Protein AF-A0A123VU81-F1 (afdb_monomer_lite)

pLDDT: mean 77.03, std 13.76, range [41.31, 95.44]

Foldseek 3Di:
DVLALALVSVCVLCVLLQWDWDQPDPWIWIDRRVDLFDATDTQCNVDVVDRPHPLVRNLVNVLVVVLLLCVLVLVVDQAPVSSQVLCVVVQWHWDADPFKIWIWHDDPNDIDIDIQVSNDPVDRPTPVCRVVSNPPGDDDDDDDPDDSVVVSVVSSVVVSVPRDDSVVSSVVSVVVVVVVLVQWWWKFKADPVQWPDDDSFATWGWFDAPDPDIFTWGAGSSQWHWDQDPNDTIIIGIFGQADWTWTQDPPDNVPIDTDGSVRVQVRRCVVVVDDTDGDDDPVRVVVVVVVLVVVCVVCVDDPVVVVVVVVVVVVVVVVVVVVVVVVVVVVLVVLVVCLVVLCPDPDPVSVVVSVVSVVVSVVVVVVD

Organism: Streptococcus suis (NCBI:txid1307)

Sequence (368 aa):
MQHSKSFDDFLEKAVQLHVHIDFSQKHSRFMMTDRAMTKPIRGRQLSKRDLYDEEFFRTHFAKQEIESRLEFLLGRVNSLEALLTKAKELNLTIDLKQKNVVFTLEENGKQISLSHKKISEKKLYDAAFFQNYFEDKELVSSEVVESLREQYHAFQEERDKEKVATEDIEEAFEEFKKKRDAVHEFEAELAEHQIEKLVDEGIYIKVSFGIKQSGLVFIPNYQLDIIEEDNQKKYKVYIRETTSYFVYNQEYSDKNQYIKGQTLIRQLTNDSRKIPYRRPTIEKLQEKISEINFLIELTETDKKYQDIKDELVAGIAELDIVLNQTNEKIATLNKMAEVLINLKSDDPSSRKLARYEFSVLCFYIMFS

InterPro domains:
  IPR021112 Group II intron-interrupted relaxase LtrB, C-terminal domain [PF11083] (283-359)
  IPR048299 Group II intron-interrupted relaxase LtrB, central domain [PF20874] (184-270)

Structure (mmCIF, N/CA/C/O backbone):
data_AF-A0A123VU81-F1
#
_entry.id   AF-A0A123VU81-F1
#
loop_
_atom_site.group_PDB
_atom_site.id
_atom_site.type_symbol
_atom_site.label_atom_id
_atom_site.label_alt_id
_atom_site.label_comp_id
_atom_site.label_asym_id
_atom_site.label_entity_id
_atom_site.label_seq_id
_atom_site.pdbx_PDB_ins_code
_atom_site.Cartn_x
_atom_site.Cartn_y
_atom_site.Cartn_z
_atom_site.occupancy
_atom_site.B_iso_or_equiv
_atom_site.auth_seq_id
_atom_site.auth_comp_id
_atom_site.auth_asym_id
_atom_site.auth_atom_id
_atom_site.pdbx_PDB_model_num
ATOM 1 N N . MET A 1 1 ? -1.702 -4.970 3.634 1.00 86.19 1 MET A N 1
ATOM 2 C CA . MET A 1 1 ? -2.943 -4.394 4.201 1.00 86.19 1 MET A CA 1
ATOM 3 C C . MET A 1 1 ? -3.919 -5.478 4.631 1.00 86.19 1 MET A C 1
ATOM 5 O O . MET A 1 1 ? -4.110 -5.615 5.824 1.00 86.19 1 MET A O 1
ATOM 9 N N . GLN A 1 2 ? -4.524 -6.250 3.717 1.00 85.12 2 GLN A N 1
ATOM 10 C CA . GLN A 1 2 ? -5.576 -7.225 4.075 1.00 85.12 2 GLN A CA 1
ATOM 11 C C . GLN A 1 2 ? -5.106 -8.311 5.055 1.00 85.12 2 GLN A C 1
ATOM 13 O O . GLN A 1 2 ? -5.801 -8.617 6.015 1.00 85.12 2 GLN A O 1
ATOM 18 N N . HIS A 1 3 ? -3.898 -8.836 4.852 1.00 87.56 3 HIS A N 1
ATOM 19 C CA . HIS A 1 3 ? -3.301 -9.852 5.725 1.00 87.56 3 HIS A CA 1
ATOM 20 C C . HIS A 1 3 ? -2.469 -9.258 6.868 1.00 87.56 3 HIS A C 1
ATOM 22 O O . HIS A 1 3 ? -1.688 -9.968 7.495 1.00 87.56 3 HIS A O 1
ATOM 28 N N . SER A 1 4 ? -2.595 -7.953 7.128 1.00 89.56 4 SER A N 1
ATOM 29 C CA . SER A 1 4 ? -1.845 -7.288 8.192 1.00 89.56 4 SER A CA 1
ATOM 30 C C . SER A 1 4 ? -2.664 -7.229 9.488 1.00 89.56 4 SER A C 1
ATOM 32 O O . SER A 1 4 ? -3.883 -7.044 9.460 1.00 89.56 4 SER A O 1
ATOM 34 N N . LYS A 1 5 ? -2.017 -7.432 10.635 1.00 89.44 5 LYS A N 1
ATOM 35 C CA . LYS A 1 5 ? -2.625 -7.395 11.977 1.00 89.44 5 LYS A CA 1
ATOM 36 C C . LYS A 1 5 ? -2.687 -5.985 12.545 1.00 89.44 5 LYS A C 1
ATOM 38 O O . LYS A 1 5 ? -3.672 -5.627 13.177 1.00 89.44 5 LYS A O 1
ATOM 43 N N . SER A 1 6 ? -1.675 -5.183 12.252 1.00 90.31 6 SER A N 1
ATOM 44 C CA . SER A 1 6 ? -1.546 -3.805 12.705 1.00 90.31 6 SER A CA 1
ATOM 45 C C . SER A 1 6 ? -0.883 -2.949 11.627 1.00 90.31 6 SER A C 1
ATOM 47 O O . SER A 1 6 ? -0.472 -3.446 10.572 1.00 90.31 6 SER A O 1
ATOM 49 N N . PHE A 1 7 ? -0.773 -1.647 11.895 1.00 91.12 7 PHE A N 1
ATOM 50 C CA . PHE A 1 7 ? 0.002 -0.746 11.048 1.00 91.12 7 PHE A CA 1
ATOM 51 C C . PHE A 1 7 ? 1.485 -1.136 11.000 1.00 91.12 7 PHE A C 1
ATOM 53 O O . PHE A 1 7 ? 2.075 -1.103 9.926 1.00 91.12 7 PHE A O 1
ATOM 60 N N . ASP A 1 8 ? 2.061 -1.557 12.126 1.00 90.94 8 ASP A N 1
ATOM 61 C CA . ASP A 1 8 ? 3.478 -1.923 12.198 1.00 90.94 8 ASP A CA 1
ATOM 62 C C . ASP A 1 8 ? 3.743 -3.248 11.458 1.00 90.94 8 ASP A C 1
ATOM 64 O O . ASP A 1 8 ? 4.614 -3.296 10.593 1.00 90.94 8 ASP A O 1
ATOM 68 N N . ASP A 1 9 ? 2.891 -4.264 11.647 1.00 91.00 9 ASP A N 1
ATOM 69 C CA . ASP A 1 9 ? 2.945 -5.528 10.885 1.00 91.00 9 ASP A CA 1
ATOM 70 C C . ASP A 1 9 ? 2.738 -5.298 9.373 1.00 91.00 9 ASP A C 1
ATOM 72 O O . ASP A 1 9 ? 3.282 -6.010 8.530 1.00 91.00 9 ASP A O 1
ATOM 76 N N . PHE A 1 10 ? 1.976 -4.270 8.985 1.00 93.19 10 PHE A N 1
ATOM 77 C CA . PHE A 1 10 ? 1.887 -3.864 7.583 1.00 93.19 10 PHE A CA 1
ATOM 78 C C . PHE A 1 10 ? 3.207 -3.316 7.035 1.00 93.19 10 PHE A C 1
ATOM 80 O O . PHE A 1 10 ? 3.543 -3.631 5.892 1.00 93.19 10 PHE A O 1
ATOM 87 N N . LEU A 1 11 ? 3.939 -2.513 7.810 1.00 91.88 11 LEU A N 1
ATOM 88 C CA . LEU A 1 11 ? 5.233 -1.979 7.386 1.00 91.88 11 LEU A CA 1
ATOM 89 C C . LEU A 1 11 ? 6.294 -3.078 7.307 1.00 91.88 11 LEU A C 1
ATOM 91 O O . LEU A 1 11 ? 7.038 -3.114 6.330 1.00 91.88 11 LEU A O 1
ATOM 95 N N . GLU A 1 12 ? 6.315 -4.002 8.266 1.00 91.00 12 GLU A N 1
ATOM 96 C CA . GLU A 1 12 ? 7.208 -5.168 8.241 1.00 91.00 12 GLU A CA 1
ATOM 97 C C . GLU A 1 12 ? 6.968 -6.021 6.990 1.00 91.00 12 GLU A C 1
ATOM 99 O O . GLU A 1 12 ? 7.894 -6.270 6.214 1.00 91.00 12 GLU A O 1
ATOM 104 N N . LYS A 1 13 ? 5.703 -6.356 6.707 1.00 90.50 13 LYS A N 1
ATOM 105 C CA . LYS A 1 13 ? 5.324 -7.086 5.487 1.00 90.50 13 LYS A CA 1
ATOM 106 C C . LYS A 1 13 ? 5.638 -6.317 4.209 1.00 90.50 13 LYS A C 1
ATOM 108 O O . LYS A 1 13 ? 5.983 -6.922 3.200 1.00 90.50 13 LYS A O 1
ATOM 113 N N . ALA A 1 14 ? 5.517 -4.990 4.212 1.00 90.38 14 ALA A N 1
ATOM 114 C CA . ALA A 1 14 ? 5.898 -4.187 3.054 1.00 90.38 14 ALA A CA 1
ATOM 115 C C . ALA A 1 14 ? 7.399 -4.327 2.760 1.00 90.38 14 ALA A C 1
ATOM 117 O O . ALA A 1 14 ? 7.768 -4.537 1.607 1.00 90.38 14 ALA A O 1
ATOM 118 N N . VAL A 1 15 ? 8.248 -4.295 3.793 1.00 89.75 15 VAL A N 1
ATOM 119 C CA . VAL A 1 15 ? 9.699 -4.491 3.654 1.00 89.75 15 VAL A CA 1
ATOM 120 C C . VAL A 1 15 ? 10.028 -5.895 3.140 1.00 89.75 15 VAL A C 1
ATOM 122 O O . VAL A 1 15 ? 10.825 -6.005 2.208 1.00 89.75 15 VAL A O 1
ATOM 125 N N . GLN A 1 16 ? 9.384 -6.939 3.676 1.00 87.00 16 GLN A N 1
ATOM 126 C CA . GLN A 1 16 ? 9.526 -8.324 3.190 1.00 87.00 16 GLN A CA 1
ATOM 127 C C . GLN A 1 16 ? 9.171 -8.451 1.704 1.00 87.00 16 GLN A C 1
ATOM 129 O O . GLN A 1 16 ? 9.873 -9.095 0.933 1.00 87.00 16 GLN A O 1
ATOM 134 N N . LEU A 1 17 ? 8.122 -7.752 1.271 1.00 87.81 17 LEU A N 1
ATOM 135 C CA . LEU A 1 17 ? 7.681 -7.704 -0.124 1.00 87.81 17 LEU A CA 1
ATOM 136 C C . LEU A 1 17 ? 8.482 -6.716 -0.989 1.00 87.81 17 LEU A C 1
ATOM 138 O O . LEU A 1 17 ? 8.035 -6.339 -2.075 1.00 87.81 17 LEU A O 1
ATOM 142 N N . HIS A 1 18 ? 9.654 -6.281 -0.518 1.00 87.94 18 HIS A N 1
ATOM 143 C CA . HIS A 1 18 ? 10.536 -5.331 -1.192 1.00 87.94 18 HIS A CA 1
ATOM 144 C C . HIS A 1 18 ? 9.858 -4.000 -1.558 1.00 87.94 18 HIS A C 1
ATOM 146 O O . HIS A 1 18 ? 10.141 -3.401 -2.597 1.00 87.94 18 HIS A O 1
ATOM 152 N N . VAL A 1 19 ? 8.964 -3.510 -0.698 1.00 90.19 19 VAL A N 1
ATOM 153 C CA . VAL A 1 19 ? 8.316 -2.202 -0.821 1.00 90.19 19 VAL A CA 1
ATOM 154 C C . VAL A 1 19 ? 8.725 -1.318 0.351 1.00 90.19 19 VAL A C 1
ATOM 156 O O . VAL A 1 19 ? 8.307 -1.510 1.489 1.00 90.19 19 VAL A O 1
ATOM 159 N N . HIS A 1 20 ? 9.504 -0.285 0.058 1.00 91.12 20 HIS A N 1
ATOM 160 C CA . HIS A 1 20 ? 9.802 0.778 1.005 1.00 91.12 20 HIS A CA 1
ATOM 161 C C . HIS A 1 20 ? 8.731 1.874 0.929 1.00 91.12 20 HIS A C 1
ATOM 163 O O . HIS A 1 20 ? 8.396 2.350 -0.160 1.00 91.12 20 HIS A O 1
ATOM 169 N N . ILE A 1 21 ? 8.206 2.281 2.088 1.00 93.50 21 ILE A N 1
ATOM 170 C CA . ILE A 1 21 ? 7.189 3.328 2.213 1.00 93.50 21 ILE A CA 1
ATOM 171 C C . ILE A 1 21 ? 7.742 4.461 3.080 1.00 93.50 21 ILE A C 1
ATOM 173 O O . ILE A 1 21 ? 8.115 4.244 4.229 1.00 93.50 21 ILE A O 1
ATOM 177 N N . ASP A 1 22 ? 7.764 5.672 2.533 1.00 92.31 22 ASP A N 1
ATOM 178 C CA . ASP A 1 22 ? 8.236 6.885 3.197 1.00 92.31 22 ASP A CA 1
ATOM 179 C C . ASP A 1 22 ? 7.068 7.855 3.432 1.00 92.31 22 ASP A C 1
ATOM 181 O O . ASP A 1 22 ? 6.420 8.323 2.489 1.00 92.31 22 ASP A O 1
ATOM 185 N N . PHE A 1 23 ? 6.818 8.161 4.708 1.00 92.69 23 PHE A N 1
ATOM 186 C CA . PHE A 1 23 ? 5.805 9.113 5.177 1.00 92.69 23 PHE A CA 1
ATOM 187 C C . PHE A 1 23 ? 6.397 10.434 5.694 1.00 92.69 23 PHE A C 1
ATOM 189 O O . PHE A 1 23 ? 5.648 11.307 6.119 1.00 92.69 23 PHE A O 1
ATOM 196 N N . SER A 1 24 ? 7.722 10.620 5.652 1.00 88.12 24 SER A N 1
ATOM 197 C CA . SER A 1 24 ? 8.401 11.805 6.214 1.00 88.12 24 SER A CA 1
ATOM 198 C C . SER A 1 24 ? 8.084 13.113 5.480 1.00 88.12 24 SER A C 1
ATOM 200 O O . SER A 1 24 ? 8.379 14.210 5.952 1.00 88.12 24 SER A O 1
ATOM 202 N N . GLN A 1 25 ? 7.500 13.002 4.292 1.00 85.06 25 GLN A N 1
ATOM 203 C CA . GLN A 1 25 ? 7.252 14.099 3.372 1.00 85.06 25 GLN A CA 1
ATOM 204 C C . GLN A 1 25 ? 5.767 14.450 3.340 1.00 85.06 25 GLN A C 1
ATOM 206 O O . GLN A 1 25 ? 4.911 13.675 3.751 1.00 85.06 25 GLN A O 1
ATOM 211 N N . LYS A 1 26 ? 5.431 15.595 2.732 1.00 81.62 26 LYS A N 1
ATOM 212 C CA . LYS A 1 26 ? 4.030 16.020 2.533 1.00 81.62 26 LYS A CA 1
ATOM 213 C C . LYS A 1 26 ? 3.147 14.954 1.862 1.00 81.62 26 LYS A C 1
ATOM 215 O O . LYS A 1 26 ? 1.931 14.958 2.029 1.00 81.62 26 LYS A O 1
ATOM 220 N N . HIS A 1 27 ? 3.741 14.096 1.040 1.00 84.19 27 HIS A N 1
ATOM 221 C CA . HIS A 1 27 ? 3.050 13.018 0.347 1.00 84.19 27 HIS A CA 1
ATOM 222 C C . HIS A 1 27 ? 3.792 11.715 0.596 1.00 84.19 27 HIS A C 1
ATOM 224 O O . HIS A 1 27 ? 5.018 11.695 0.462 1.00 84.19 27 HIS A O 1
ATOM 230 N N . SER A 1 28 ? 3.042 10.648 0.868 1.00 90.56 28 SER A N 1
ATOM 231 C CA . SER A 1 28 ? 3.584 9.297 0.966 1.00 90.56 28 SER A CA 1
ATOM 232 C C . SER A 1 28 ? 4.264 8.884 -0.333 1.00 90.56 28 SER A C 1
ATOM 234 O O . SER A 1 28 ? 3.815 9.229 -1.436 1.00 90.56 28 SER A O 1
ATOM 236 N N . ARG A 1 29 ? 5.371 8.162 -0.194 1.00 90.75 29 ARG A N 1
ATOM 237 C CA . ARG A 1 29 ? 6.226 7.699 -1.285 1.00 90.75 29 ARG A CA 1
ATOM 238 C C . ARG A 1 29 ? 6.452 6.204 -1.152 1.00 90.75 29 ARG A C 1
ATOM 240 O O . ARG A 1 29 ? 6.695 5.713 -0.063 1.00 90.75 29 ARG A O 1
ATOM 247 N N . PHE A 1 30 ? 6.382 5.506 -2.272 1.00 90.81 30 PHE A N 1
ATOM 248 C CA . PHE A 1 30 ? 6.490 4.060 -2.374 1.00 90.81 30 PHE A CA 1
ATOM 249 C C . PHE A 1 30 ? 7.613 3.732 -3.348 1.00 90.81 30 PHE A C 1
ATOM 251 O O . PHE A 1 30 ? 7.684 4.313 -4.434 1.00 90.81 30 PHE A O 1
ATOM 258 N N . MET A 1 31 ? 8.488 2.815 -2.964 1.00 87.94 31 MET A N 1
ATOM 259 C CA . MET A 1 31 ? 9.667 2.437 -3.730 1.00 87.94 31 MET A CA 1
ATOM 260 C C . MET A 1 31 ? 9.809 0.921 -3.721 1.00 87.94 31 MET A C 1
ATOM 262 O O . MET A 1 31 ? 9.783 0.315 -2.655 1.00 87.94 31 MET A O 1
ATOM 266 N N . MET A 1 32 ? 9.963 0.310 -4.893 1.00 86.19 32 MET A N 1
ATOM 267 C CA . MET A 1 32 ? 10.282 -1.115 -4.981 1.00 86.19 32 MET A CA 1
ATOM 268 C C . MET A 1 32 ? 11.797 -1.294 -4.869 1.00 86.19 32 MET A C 1
ATOM 270 O O . MET A 1 32 ? 12.531 -0.689 -5.648 1.00 86.19 32 MET A O 1
ATOM 274 N N . THR A 1 33 ? 12.263 -2.088 -3.906 1.00 84.75 33 THR A N 1
ATOM 275 C CA . THR A 1 33 ? 13.695 -2.303 -3.633 1.00 84.75 33 THR A CA 1
ATOM 276 C C . THR A 1 33 ? 14.269 -3.513 -4.364 1.00 84.75 33 THR A C 1
ATOM 278 O O . THR A 1 33 ? 15.482 -3.621 -4.508 1.00 84.75 33 THR A O 1
ATOM 281 N N . ASP A 1 34 ? 13.420 -4.390 -4.899 1.00 80.69 34 ASP A N 1
ATOM 282 C CA . ASP A 1 34 ? 13.815 -5.513 -5.754 1.00 80.69 34 ASP A CA 1
ATOM 283 C C . ASP A 1 34 ? 14.024 -5.105 -7.225 1.00 80.69 34 ASP A C 1
ATOM 285 O O . ASP A 1 34 ? 14.267 -5.954 -8.087 1.00 80.69 34 ASP A O 1
ATOM 289 N N . ARG A 1 35 ? 13.916 -3.805 -7.535 1.00 72.25 35 ARG A N 1
ATOM 290 C CA . ARG A 1 35 ? 14.119 -3.233 -8.871 1.00 72.25 35 ARG A CA 1
ATOM 291 C C . ARG A 1 35 ? 15.074 -2.049 -8.826 1.00 72.25 35 ARG A C 1
ATOM 293 O O . ARG A 1 35 ? 15.143 -1.328 -7.837 1.00 72.25 35 ARG A O 1
ATOM 300 N N . ALA A 1 36 ? 15.719 -1.787 -9.961 1.00 71.12 36 ALA A N 1
ATOM 301 C CA . ALA A 1 36 ? 16.478 -0.561 -10.211 1.00 71.12 36 ALA A CA 1
ATOM 302 C C . ALA A 1 36 ? 15.531 0.627 -10.478 1.00 71.12 36 ALA A C 1
ATOM 304 O O . ALA A 1 36 ? 15.504 1.211 -11.557 1.00 71.12 36 ALA A O 1
ATOM 305 N N . MET A 1 37 ? 14.672 0.932 -9.508 1.00 74.62 37 MET A N 1
ATOM 306 C CA . MET A 1 37 ? 13.806 2.103 -9.544 1.00 74.62 37 MET A CA 1
ATOM 307 C C . MET A 1 37 ? 14.617 3.307 -9.052 1.00 74.62 37 MET A C 1
ATOM 309 O O . MET A 1 37 ? 15.334 3.207 -8.062 1.00 74.62 37 MET A O 1
ATOM 313 N N . THR A 1 38 ? 14.514 4.454 -9.726 1.00 73.31 38 THR A N 1
ATOM 314 C CA . THR A 1 38 ? 15.243 5.685 -9.337 1.00 73.31 38 THR A CA 1
ATOM 315 C C . THR A 1 38 ? 14.344 6.747 -8.722 1.00 73.31 38 THR A C 1
ATOM 317 O O . THR A 1 38 ? 14.810 7.620 -7.990 1.00 73.31 38 THR A O 1
ATOM 320 N N . LYS A 1 39 ? 13.036 6.678 -8.988 1.00 79.38 39 LYS A N 1
ATOM 321 C CA . LYS A 1 39 ? 12.049 7.642 -8.496 1.00 79.38 39 LYS A CA 1
ATOM 322 C C . LYS A 1 39 ? 10.916 6.952 -7.751 1.00 79.38 39 LYS A C 1
ATOM 324 O O . LYS A 1 39 ? 10.331 6.034 -8.317 1.00 79.38 39 LYS A O 1
ATOM 329 N N . PRO A 1 40 ? 10.521 7.443 -6.563 1.00 85.69 40 PRO A N 1
ATOM 330 C CA . PRO A 1 40 ? 9.382 6.906 -5.831 1.00 85.69 40 PRO A CA 1
ATOM 331 C C . PRO A 1 40 ? 8.047 7.199 -6.529 1.00 85.69 40 PRO A C 1
ATOM 333 O O . PRO A 1 40 ? 7.885 8.204 -7.227 1.00 85.69 40 PRO A O 1
ATOM 336 N N . ILE A 1 41 ? 7.061 6.342 -6.277 1.00 84.56 41 ILE A N 1
ATOM 337 C CA . ILE A 1 41 ? 5.652 6.531 -6.638 1.00 84.56 41 ILE A CA 1
ATOM 338 C C . ILE A 1 41 ? 4.954 7.230 -5.469 1.00 84.56 41 ILE A C 1
ATOM 340 O O . ILE A 1 41 ? 5.118 6.833 -4.323 1.00 84.56 41 ILE A O 1
ATOM 344 N N . ARG A 1 42 ? 4.175 8.283 -5.715 1.00 85.62 42 ARG A N 1
ATOM 345 C CA . ARG A 1 42 ? 3.411 8.983 -4.664 1.00 85.62 42 ARG A CA 1
ATOM 346 C C . ARG A 1 42 ? 2.094 8.267 -4.370 1.00 85.62 42 ARG A C 1
ATOM 348 O O . ARG A 1 42 ? 1.469 7.770 -5.298 1.00 85.62 42 ARG A O 1
ATOM 355 N N . GLY A 1 43 ? 1.597 8.316 -3.132 1.00 84.12 43 GLY A N 1
ATOM 356 C CA . GLY A 1 43 ? 0.357 7.625 -2.735 1.00 84.12 43 GLY A CA 1
ATOM 357 C C . GLY A 1 43 ? -0.858 7.904 -3.629 1.00 84.12 43 GLY A C 1
ATOM 358 O O . GLY A 1 43 ? -1.480 6.969 -4.127 1.00 84.12 43 GLY A O 1
ATOM 359 N N . ARG A 1 44 ? -1.106 9.172 -3.991 1.00 82.31 44 ARG A N 1
ATOM 360 C CA . ARG A 1 44 ? -2.179 9.568 -4.937 1.00 82.31 44 ARG A CA 1
ATOM 361 C C . ARG A 1 44 ? -2.089 8.926 -6.333 1.00 82.31 44 ARG A C 1
ATOM 363 O O . ARG A 1 44 ? -3.020 9.032 -7.123 1.00 82.31 44 ARG A O 1
ATOM 370 N N . GLN A 1 45 ? -0.924 8.391 -6.699 1.00 79.38 45 GLN A N 1
ATOM 371 C CA . GLN A 1 45 ? -0.697 7.741 -7.992 1.00 79.38 45 GLN A CA 1
ATOM 372 C C . GLN A 1 45 ? -1.125 6.270 -7.947 1.00 79.38 45 GLN A C 1
ATOM 374 O O . GLN A 1 45 ? -1.427 5.702 -8.991 1.00 79.38 45 GLN A O 1
ATOM 379 N N . LEU A 1 46 ? -1.190 5.667 -6.752 1.00 80.75 46 LEU A N 1
ATOM 380 C CA . LEU A 1 46 ? -1.670 4.298 -6.559 1.00 80.75 46 LEU A CA 1
ATOM 381 C C . LEU A 1 46 ? -3.193 4.209 -6.720 1.00 80.75 46 LEU A C 1
ATOM 383 O O . LEU A 1 46 ? -3.702 3.247 -7.288 1.00 80.75 46 LEU A O 1
ATOM 387 N N . SER A 1 47 ? -3.931 5.221 -6.254 1.00 78.06 47 SER A N 1
ATOM 388 C CA . SER A 1 47 ? -5.378 5.345 -6.457 1.00 78.06 47 SER A CA 1
ATOM 389 C C . SER A 1 47 ? -5.761 6.797 -6.677 1.00 78.06 47 SER A C 1
ATOM 391 O O . SER A 1 47 ? -5.324 7.689 -5.960 1.00 78.06 47 SER A O 1
ATOM 393 N N . LYS A 1 48 ? -6.667 7.028 -7.631 1.00 75.12 48 LYS A N 1
ATOM 394 C CA . LYS A 1 48 ? -7.301 8.342 -7.809 1.00 75.12 48 LYS A CA 1
ATOM 395 C C . LYS A 1 48 ? -8.293 8.678 -6.688 1.00 75.12 48 LYS A C 1
ATOM 397 O O . LYS A 1 48 ? -8.728 9.822 -6.609 1.00 75.12 48 LYS A O 1
ATOM 402 N N . ARG A 1 49 ? -8.705 7.685 -5.889 1.00 81.25 49 ARG A N 1
ATOM 403 C CA . ARG A 1 49 ? -9.703 7.834 -4.818 1.00 81.25 49 ARG A CA 1
ATOM 404 C C . ARG A 1 49 ? -9.059 8.118 -3.468 1.00 81.25 49 ARG A C 1
ATOM 406 O O . ARG A 1 49 ? -9.530 8.994 -2.755 1.00 81.25 49 ARG A O 1
ATOM 413 N N . ASP A 1 50 ? -7.977 7.409 -3.163 1.00 82.56 50 ASP A N 1
ATOM 414 C CA . ASP A 1 50 ? -7.371 7.382 -1.834 1.00 82.56 50 ASP A CA 1
ATOM 415 C C . ASP A 1 50 ? -5.939 7.911 -1.888 1.00 82.56 50 ASP A C 1
ATOM 417 O O . ASP A 1 50 ? -5.176 7.599 -2.802 1.00 82.56 50 ASP A O 1
ATOM 421 N N . LEU A 1 51 ? -5.570 8.723 -0.896 1.00 84.56 51 LEU A N 1
ATOM 422 C CA . LEU A 1 51 ? -4.256 9.366 -0.843 1.00 84.56 51 LEU A CA 1
ATOM 423 C C . LEU A 1 51 ? -3.139 8.421 -0.387 1.00 84.56 51 LEU A C 1
ATOM 425 O O . LEU A 1 51 ? -1.975 8.705 -0.674 1.00 84.56 51 LEU A O 1
ATOM 429 N N . TYR A 1 52 ? -3.486 7.314 0.283 1.00 88.81 52 TYR A N 1
ATOM 430 C CA . TYR A 1 52 ? -2.543 6.359 0.877 1.00 88.81 52 TYR A CA 1
ATOM 431 C C . TYR A 1 52 ? -1.431 7.043 1.685 1.00 88.81 52 TYR A C 1
ATOM 433 O O . TYR A 1 52 ? -0.250 6.730 1.530 1.00 88.81 52 TYR A O 1
ATOM 441 N N . ASP A 1 53 ? -1.786 8.034 2.495 1.00 90.62 53 ASP A N 1
ATOM 442 C CA . ASP A 1 53 ? -0.887 8.669 3.457 1.00 90.62 53 ASP A CA 1
ATOM 443 C C . ASP A 1 53 ? -0.867 7.901 4.789 1.00 90.62 53 ASP A C 1
ATOM 445 O O . ASP A 1 53 ? -1.568 6.903 4.970 1.00 90.62 53 ASP A O 1
ATOM 449 N N . GLU A 1 54 ? -0.018 8.334 5.724 1.00 91.44 54 GLU A N 1
ATOM 450 C CA . GLU A 1 54 ? 0.104 7.677 7.029 1.00 91.44 54 GLU A CA 1
ATOM 451 C C . GLU A 1 54 ? -1.241 7.665 7.773 1.00 91.44 54 GLU A C 1
ATOM 453 O O . GLU A 1 54 ? -1.616 6.650 8.360 1.00 91.44 54 GLU A O 1
ATOM 458 N N . GLU A 1 55 ? -1.999 8.765 7.704 1.00 90.38 55 GLU A N 1
ATOM 459 C CA . GLU A 1 55 ? -3.310 8.888 8.343 1.00 90.38 55 GLU A CA 1
ATOM 460 C C . GLU A 1 55 ? -4.321 7.891 7.767 1.00 90.38 55 GLU A C 1
ATOM 462 O O . GLU A 1 55 ? -5.055 7.267 8.535 1.00 90.38 55 GLU A O 1
ATOM 467 N N . PHE A 1 56 ? -4.333 7.679 6.448 1.00 91.62 56 PHE A N 1
ATOM 468 C CA . PHE A 1 56 ? -5.174 6.675 5.800 1.00 91.62 56 PHE A CA 1
ATOM 469 C C . PHE A 1 56 ? -4.917 5.274 6.362 1.00 91.62 56 PHE A C 1
ATOM 471 O O . PHE A 1 56 ? -5.855 4.600 6.796 1.00 91.62 56 PHE A O 1
ATOM 478 N N . PHE A 1 57 ? -3.654 4.836 6.398 1.00 92.06 57 PHE A N 1
ATOM 479 C CA . PHE A 1 57 ? -3.318 3.499 6.892 1.00 92.06 57 PHE A CA 1
ATOM 480 C C . PHE A 1 57 ? -3.605 3.368 8.388 1.00 92.06 57 PHE A C 1
ATOM 482 O O . PHE A 1 57 ? -4.212 2.387 8.816 1.00 92.06 57 PHE A O 1
ATOM 489 N N . ARG A 1 58 ? -3.240 4.376 9.185 1.00 91.19 58 ARG A N 1
ATOM 490 C CA . ARG A 1 58 ? -3.531 4.400 10.622 1.00 91.19 58 ARG A CA 1
ATOM 491 C C . ARG A 1 58 ? -5.027 4.347 10.903 1.00 91.19 58 ARG A C 1
ATOM 493 O O . ARG A 1 58 ? -5.459 3.566 11.743 1.00 91.19 58 ARG A O 1
ATOM 500 N N . THR A 1 59 ? -5.822 5.112 10.161 1.00 92.12 59 THR A N 1
ATOM 501 C CA . THR A 1 59 ? -7.287 5.099 10.260 1.00 92.12 59 THR A CA 1
ATOM 502 C C . THR A 1 59 ? -7.856 3.734 9.889 1.00 92.12 59 THR A C 1
ATOM 504 O O . THR A 1 59 ? -8.755 3.251 10.571 1.00 92.12 59 THR A O 1
ATOM 507 N N . HIS A 1 60 ? -7.332 3.094 8.839 1.00 92.12 60 HIS A N 1
ATOM 508 C CA . HIS A 1 60 ? -7.762 1.762 8.421 1.00 92.12 60 HIS A CA 1
ATOM 509 C C . HIS A 1 60 ? -7.564 0.723 9.536 1.00 92.12 60 HIS A C 1
ATOM 511 O O . HIS A 1 60 ? -8.504 0.004 9.872 1.00 92.12 60 HIS A O 1
ATOM 517 N N . PHE A 1 61 ? -6.373 0.662 10.139 1.00 92.56 61 PHE A N 1
ATOM 518 C CA . PHE A 1 61 ? -6.096 -0.291 11.220 1.00 92.56 61 PHE A CA 1
ATOM 519 C C . PHE A 1 61 ? -6.817 0.073 12.522 1.00 92.56 61 PHE A C 1
ATOM 521 O O . PHE A 1 61 ? -7.387 -0.807 13.161 1.00 92.56 61 PHE A O 1
ATOM 528 N N . ALA A 1 62 ? -6.909 1.361 12.869 1.00 93.12 62 ALA A N 1
ATOM 529 C CA . ALA A 1 62 ? -7.670 1.805 14.035 1.00 93.12 62 ALA A CA 1
ATOM 530 C C . ALA A 1 62 ? -9.163 1.466 13.915 1.00 93.12 62 ALA A C 1
ATOM 532 O O . ALA A 1 62 ? -9.775 1.046 14.891 1.00 93.12 62 ALA A O 1
ATOM 533 N N . LYS A 1 63 ? -9.754 1.596 12.718 1.00 93.06 63 LYS A N 1
ATOM 534 C CA . LYS A 1 63 ? -11.138 1.181 12.445 1.00 93.06 63 LYS A CA 1
ATOM 535 C C . LYS A 1 63 ? -11.343 -0.298 12.780 1.00 93.06 63 LYS A C 1
ATOM 537 O O . LYS A 1 63 ? -12.235 -0.618 13.562 1.00 93.06 63 LYS A O 1
ATOM 542 N N . GLN A 1 64 ? -10.510 -1.170 12.206 1.00 91.00 64 GLN A N 1
ATOM 543 C CA . GLN A 1 64 ? -10.586 -2.620 12.419 1.00 91.00 64 GLN A CA 1
ATOM 544 C C . GLN A 1 64 ? -10.426 -2.980 13.894 1.00 91.00 64 GLN A C 1
ATOM 546 O O . GLN A 1 64 ? -11.157 -3.813 14.426 1.00 91.00 64 GLN A O 1
ATOM 551 N N . GLU A 1 65 ? -9.489 -2.326 14.570 1.00 92.38 65 GLU A N 1
ATOM 552 C CA . GLU A 1 65 ? -9.176 -2.667 15.942 1.00 92.38 65 GLU A CA 1
ATOM 553 C C . GLU A 1 65 ? -10.218 -2.122 16.941 1.00 92.38 65 GLU A C 1
ATOM 555 O O . GLU A 1 65 ? -10.550 -2.794 17.919 1.00 92.38 65 GLU A O 1
ATOM 560 N N . ILE A 1 66 ? -10.809 -0.948 16.693 1.00 93.62 66 ILE A N 1
ATOM 561 C CA . ILE A 1 66 ? -11.956 -0.462 17.479 1.00 93.62 66 ILE A CA 1
ATOM 562 C C . ILE A 1 66 ? -13.148 -1.410 17.315 1.00 93.62 66 ILE A C 1
ATOM 564 O O . ILE A 1 66 ? -13.775 -1.769 18.310 1.00 93.62 66 ILE A O 1
ATOM 568 N N . GLU A 1 67 ? -13.453 -1.837 16.086 1.00 93.00 67 GLU A N 1
ATOM 569 C CA . GLU A 1 67 ? -14.533 -2.794 15.825 1.00 93.00 67 GLU A CA 1
ATOM 570 C C . GLU A 1 67 ? -14.288 -4.119 16.566 1.00 93.00 67 GLU A C 1
ATOM 572 O O . GLU A 1 67 ? -15.170 -4.584 17.285 1.00 93.00 67 GLU A O 1
ATOM 577 N N . SER A 1 68 ? -13.064 -4.649 16.504 1.00 91.88 68 SER A N 1
ATOM 578 C CA . SER A 1 68 ? -12.639 -5.860 17.220 1.00 91.88 68 SER A CA 1
ATOM 579 C C . SER A 1 68 ? -12.819 -5.756 18.740 1.00 91.88 68 SER A C 1
ATOM 581 O O . SER A 1 68 ? -13.416 -6.637 19.363 1.00 91.88 68 SER A O 1
ATOM 583 N N . ARG A 1 69 ? -12.368 -4.652 19.356 1.00 93.38 69 ARG A N 1
ATOM 584 C CA . ARG A 1 69 ? -12.552 -4.413 20.799 1.00 93.38 69 ARG A CA 1
ATOM 585 C C . ARG A 1 69 ? -14.029 -4.328 21.176 1.00 93.38 69 ARG A C 1
ATOM 587 O O . ARG A 1 69 ? -14.422 -4.848 22.219 1.00 93.38 69 ARG A O 1
ATOM 594 N N . LEU A 1 70 ? -14.858 -3.693 20.347 1.00 92.62 70 LEU A N 1
ATOM 595 C CA . LEU A 1 70 ? -16.298 -3.609 20.595 1.00 92.62 70 LEU A CA 1
ATOM 596 C C . LEU A 1 70 ? -16.966 -4.981 20.508 1.00 92.62 70 LEU A C 1
ATOM 598 O O . LEU A 1 70 ? -17.740 -5.320 21.399 1.00 92.62 70 LEU A O 1
ATOM 602 N N . GLU A 1 71 ? -16.655 -5.786 19.494 1.00 91.44 71 GLU A N 1
ATOM 603 C CA . GLU A 1 71 ? -17.211 -7.138 19.361 1.00 91.44 71 GLU A CA 1
ATOM 604 C C . GLU A 1 71 ? -16.841 -8.029 20.548 1.00 91.44 71 GLU A C 1
ATOM 606 O O . GLU A 1 71 ? -17.707 -8.705 21.109 1.00 91.44 71 GLU A O 1
ATOM 611 N N . PHE A 1 72 ? -15.590 -7.946 20.999 1.00 91.75 72 PHE A N 1
ATOM 612 C CA . PHE A 1 72 ? -15.122 -8.644 22.188 1.00 91.75 72 PHE A CA 1
ATOM 613 C C . PHE A 1 72 ? -15.852 -8.204 23.467 1.00 91.75 72 PHE A C 1
ATOM 615 O O . PHE A 1 72 ? -16.312 -9.040 24.250 1.00 91.75 72 PHE A O 1
ATOM 622 N N . LEU A 1 73 ? -15.964 -6.890 23.695 1.00 91.50 73 LEU A N 1
ATOM 623 C CA . LEU A 1 73 ? -16.514 -6.342 24.935 1.00 91.50 73 LEU A CA 1
ATOM 624 C C . LEU A 1 73 ? -18.032 -6.481 25.018 1.00 91.50 73 LEU A C 1
ATOM 626 O O . LEU A 1 73 ? -18.545 -6.827 26.080 1.00 91.50 73 LEU A O 1
ATOM 630 N N . LEU A 1 74 ? -18.760 -6.241 23.923 1.00 89.50 74 LEU A N 1
ATOM 631 C CA . LEU A 1 74 ? -20.226 -6.238 23.906 1.00 89.50 74 LEU A CA 1
ATOM 632 C C . LEU A 1 74 ? -20.821 -7.589 24.332 1.00 89.50 74 LEU A C 1
ATOM 634 O O . LEU A 1 74 ? -21.912 -7.621 24.910 1.00 89.50 74 LEU A O 1
ATOM 638 N N . GLY A 1 75 ? -20.121 -8.699 24.086 1.00 84.69 75 GLY A N 1
ATOM 639 C CA . GLY A 1 75 ? -20.519 -10.031 24.554 1.00 84.69 75 GLY A CA 1
ATOM 640 C C . GLY A 1 75 ? -20.267 -10.287 26.048 1.00 84.69 75 GLY A C 1
ATOM 641 O O . GLY A 1 75 ? -20.835 -11.222 26.600 1.00 84.69 75 GLY A O 1
ATOM 642 N N . ARG A 1 76 ? -19.443 -9.465 26.712 1.00 84.19 76 ARG A N 1
ATOM 643 C CA . ARG A 1 76 ? -18.883 -9.709 28.062 1.00 84.19 76 ARG A CA 1
ATOM 644 C C . ARG A 1 76 ? -19.237 -8.635 29.091 1.00 84.19 76 ARG A C 1
ATOM 646 O O . ARG A 1 76 ? -18.723 -8.641 30.216 1.00 84.19 76 ARG A O 1
ATOM 653 N N . VAL A 1 77 ? -20.061 -7.674 28.690 1.00 86.62 77 VAL A N 1
ATOM 654 C CA . VAL A 1 77 ? -20.576 -6.602 29.542 1.00 86.62 77 VAL A CA 1
ATOM 655 C C . VAL A 1 77 ? -22.093 -6.540 29.437 1.00 86.62 77 VAL A C 1
ATOM 657 O O . VAL A 1 77 ? -22.682 -6.857 28.400 1.00 86.62 77 VAL A O 1
ATOM 660 N N . ASN A 1 78 ? -22.710 -6.144 30.542 1.00 85.38 78 ASN A N 1
ATOM 661 C CA . ASN A 1 78 ? -24.156 -6.066 30.735 1.00 85.38 78 ASN A CA 1
ATOM 662 C C . ASN A 1 78 ? -24.650 -4.627 30.953 1.00 85.38 78 ASN A C 1
ATOM 664 O O . ASN A 1 78 ? -25.851 -4.399 30.932 1.00 85.38 78 ASN A O 1
ATOM 668 N N . SER A 1 79 ? -23.752 -3.653 31.120 1.00 88.44 79 SER A N 1
ATOM 669 C CA . SER A 1 79 ? -24.105 -2.242 31.258 1.00 88.44 79 SER A CA 1
ATOM 670 C C . SER A 1 79 ? -23.159 -1.339 30.471 1.00 88.44 79 SER A C 1
ATOM 672 O O . SER A 1 79 ? -22.009 -1.696 30.187 1.00 88.44 79 SER A O 1
ATOM 674 N N . LEU A 1 80 ? -23.637 -0.131 30.160 1.00 88.75 80 LEU A N 1
ATOM 675 C CA . LEU A 1 80 ? -22.828 0.903 29.519 1.00 88.75 80 LEU A CA 1
ATOM 676 C C . LEU A 1 80 ? -21.622 1.290 30.389 1.00 88.75 80 LEU A C 1
ATOM 678 O O . LEU A 1 80 ? -20.516 1.428 29.880 1.00 88.75 80 LEU A O 1
ATOM 682 N N . GLU A 1 81 ? -21.803 1.415 31.704 1.00 88.75 81 GLU A N 1
ATOM 683 C CA . GLU A 1 81 ? -20.719 1.764 32.633 1.00 88.75 81 GLU A CA 1
ATOM 684 C C . GLU A 1 81 ? -19.616 0.695 32.664 1.00 88.75 81 GLU A C 1
ATOM 686 O O . GLU A 1 81 ? -18.424 1.019 32.629 1.00 88.75 81 GLU A O 1
ATOM 691 N N . ALA A 1 82 ? -20.000 -0.585 32.654 1.00 88.88 82 ALA A N 1
ATOM 692 C CA . ALA A 1 82 ? -19.056 -1.694 32.569 1.00 88.88 82 ALA A CA 1
ATOM 693 C C . ALA A 1 82 ? -18.304 -1.698 31.229 1.00 88.88 82 ALA A C 1
ATOM 695 O O . ALA A 1 82 ? -17.092 -1.926 31.215 1.00 88.88 82 ALA A O 1
ATOM 696 N N . LEU A 1 83 ? -18.989 -1.394 30.116 1.00 92.12 83 LEU A N 1
ATOM 697 C CA . LEU A 1 83 ? -18.356 -1.235 28.804 1.00 92.12 83 LEU A CA 1
ATOM 698 C C . LEU A 1 83 ? -17.302 -0.124 28.829 1.00 92.12 83 LEU A C 1
ATOM 700 O O . LEU A 1 83 ? -16.172 -0.361 28.417 1.00 92.12 83 LEU A O 1
ATOM 704 N N . LEU A 1 84 ? -17.645 1.064 29.336 1.00 91.88 84 LEU A N 1
ATOM 705 C CA . LEU A 1 84 ? -16.723 2.205 29.400 1.00 91.88 84 LEU A CA 1
ATOM 706 C C . LEU A 1 84 ? -15.492 1.912 30.265 1.00 91.88 84 LEU A C 1
ATOM 708 O O . LEU A 1 84 ? -14.393 2.363 29.945 1.00 91.88 84 LEU A O 1
ATOM 712 N N . THR A 1 85 ? -15.671 1.157 31.349 1.00 90.75 85 THR A N 1
ATOM 713 C CA . THR A 1 85 ? -14.585 0.798 32.269 1.00 90.75 85 THR A CA 1
ATOM 714 C C . THR A 1 85 ? -13.643 -0.222 31.630 1.00 90.75 85 THR A C 1
ATOM 716 O O . THR A 1 85 ? -12.447 0.038 31.518 1.00 90.75 85 THR A O 1
ATOM 719 N N . LYS A 1 86 ? -14.181 -1.333 31.107 1.00 91.38 86 LYS A N 1
ATOM 720 C CA . LYS A 1 86 ? -13.380 -2.378 30.447 1.00 91.38 86 LYS A CA 1
ATOM 721 C C . LYS A 1 86 ? -12.758 -1.914 29.127 1.00 91.38 86 LYS A C 1
ATOM 723 O O . LYS A 1 86 ? -11.664 -2.346 28.782 1.00 91.38 86 LYS A O 1
ATOM 728 N N . ALA A 1 87 ? -13.412 -1.012 28.392 1.00 92.94 87 ALA A N 1
ATOM 729 C CA . ALA A 1 87 ? -12.840 -0.424 27.181 1.00 92.94 87 ALA A CA 1
ATOM 730 C C . ALA A 1 87 ? -11.538 0.329 27.488 1.00 92.94 87 ALA A C 1
ATOM 732 O O . ALA A 1 87 ? -10.546 0.140 26.782 1.00 92.94 87 ALA A O 1
ATOM 733 N N . LYS A 1 88 ? -11.500 1.097 28.586 1.00 92.44 88 LYS A N 1
ATOM 734 C CA . LYS A 1 88 ? -10.290 1.812 29.015 1.00 92.44 88 LYS A CA 1
ATOM 735 C C . LYS A 1 88 ? -9.139 0.867 29.355 1.00 92.44 88 LYS A C 1
ATOM 737 O O . LYS A 1 88 ? -7.9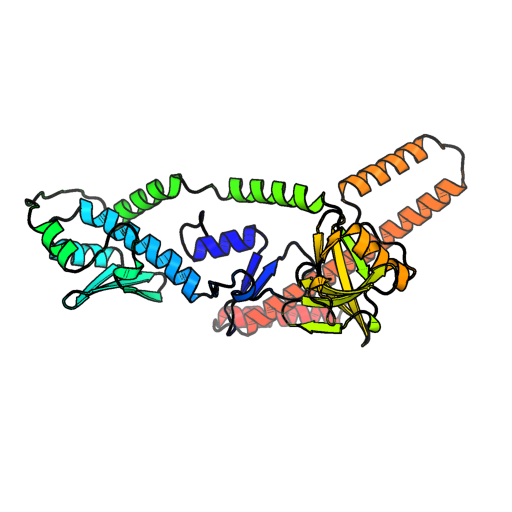98 1.181 29.033 1.00 92.44 88 LYS A O 1
ATOM 742 N N . GLU A 1 89 ? -9.415 -0.300 29.940 1.00 91.06 89 GLU A N 1
ATOM 743 C CA . GLU A 1 89 ? -8.386 -1.3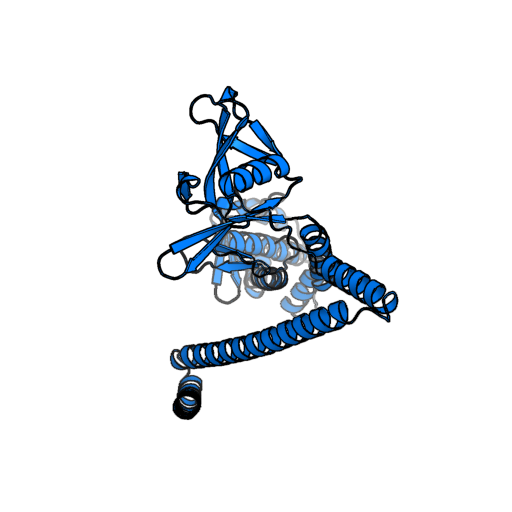19 30.218 1.00 91.06 89 GLU A CA 1
ATOM 744 C C . GLU A 1 89 ? -7.716 -1.855 28.939 1.00 91.06 89 GLU A C 1
ATOM 746 O O . GLU A 1 89 ? -6.537 -2.236 28.963 1.00 91.06 89 GLU A O 1
ATOM 751 N N . LEU A 1 90 ? -8.455 -1.836 27.824 1.00 91.50 90 LEU A N 1
ATOM 752 C CA . LEU A 1 90 ? -8.004 -2.201 26.479 1.00 91.50 90 LEU A CA 1
ATOM 753 C C . LEU A 1 90 ? -7.564 -0.987 25.638 1.00 91.50 90 LEU A C 1
ATOM 755 O O . LEU A 1 90 ? -7.478 -1.105 24.418 1.00 91.50 90 LEU A O 1
ATOM 759 N N . ASN A 1 91 ? -7.283 0.162 26.263 1.00 93.25 91 ASN A N 1
ATOM 760 C CA . ASN A 1 91 ? -6.859 1.412 25.613 1.00 93.25 91 ASN A CA 1
ATOM 761 C C . ASN A 1 91 ? -7.883 2.009 24.624 1.00 93.25 91 ASN A C 1
ATOM 763 O O . ASN A 1 91 ? -7.521 2.740 23.700 1.00 93.25 91 ASN A O 1
ATOM 767 N N . LEU A 1 92 ? -9.172 1.718 24.817 1.00 95.00 92 LEU A N 1
ATOM 768 C CA . LEU A 1 92 ? -10.274 2.283 24.046 1.00 95.00 92 LEU A CA 1
ATOM 769 C C . LEU A 1 92 ? -11.105 3.226 24.920 1.00 95.00 92 LEU A C 1
ATOM 771 O O . LEU A 1 92 ? -11.725 2.817 25.899 1.00 95.00 92 LEU A O 1
ATOM 775 N N . THR A 1 93 ? -11.183 4.493 24.531 1.00 95.19 93 THR A N 1
ATOM 776 C CA . THR A 1 93 ? -12.096 5.465 25.146 1.00 95.19 93 THR A CA 1
ATOM 777 C C . THR A 1 93 ? -13.323 5.648 24.262 1.00 95.19 93 THR A C 1
ATOM 779 O O . THR A 1 93 ? -13.199 5.799 23.047 1.00 95.19 93 THR A O 1
ATOM 782 N N . ILE A 1 94 ? -14.512 5.633 24.866 1.00 94.62 94 ILE A N 1
ATOM 783 C CA . ILE A 1 94 ? -15.796 5.782 24.174 1.00 94.62 94 ILE A CA 1
ATOM 784 C C . ILE A 1 94 ? -16.501 7.014 24.740 1.00 94.62 94 ILE A C 1
ATOM 786 O O . ILE A 1 94 ? -16.979 6.999 25.873 1.00 94.62 94 ILE A O 1
ATOM 790 N N . ASP A 1 95 ? -16.588 8.070 23.938 1.00 92.69 95 ASP A N 1
ATOM 791 C CA . ASP A 1 95 ? -17.215 9.331 24.322 1.00 92.69 95 ASP A CA 1
ATOM 792 C C . ASP A 1 95 ? -18.583 9.474 23.652 1.00 92.69 95 ASP A C 1
ATOM 794 O O . ASP A 1 95 ? -18.685 9.672 22.435 1.00 92.69 95 ASP A O 1
ATOM 798 N N . LEU A 1 96 ? -19.650 9.423 24.450 1.00 90.88 96 LEU A N 1
ATOM 799 C CA . LEU A 1 96 ? -21.016 9.650 23.982 1.00 90.88 96 LEU A CA 1
ATOM 800 C C . LEU A 1 96 ? -21.353 11.150 24.052 1.00 90.88 96 LEU A C 1
ATOM 802 O O . LEU A 1 96 ? -21.481 11.729 25.128 1.00 90.88 96 LEU A O 1
ATOM 806 N N . LYS A 1 97 ? -21.516 11.797 22.893 1.00 84.50 97 LYS A N 1
ATOM 807 C CA . LYS A 1 97 ? -21.933 13.203 22.750 1.00 84.50 97 LYS A CA 1
ATOM 808 C C . LYS A 1 97 ? -23.307 13.274 22.084 1.00 84.50 97 LYS A C 1
ATOM 810 O O . LYS A 1 97 ? -23.418 13.319 20.855 1.00 84.50 97 LYS A O 1
ATOM 815 N N . GLN A 1 98 ? -24.360 13.337 22.901 1.00 82.56 98 GLN A N 1
ATOM 816 C CA . GLN A 1 98 ? -25.762 13.332 22.459 1.00 82.56 98 GLN A CA 1
ATOM 817 C C . GLN A 1 98 ? -26.081 12.100 21.594 1.00 82.56 98 GLN A C 1
ATOM 819 O O . GLN A 1 98 ? -26.169 11.000 22.118 1.00 82.56 98 GLN A O 1
ATOM 824 N N . LYS A 1 99 ? -26.239 12.279 20.274 1.00 82.94 99 LYS A N 1
ATOM 825 C CA . LYS A 1 99 ? -26.490 11.196 19.311 1.00 82.94 99 LYS A CA 1
ATOM 826 C C . LYS A 1 99 ? -25.211 10.597 18.728 1.00 82.94 99 LYS A C 1
ATOM 828 O O . LYS A 1 99 ? -25.256 9.523 18.146 1.00 82.94 99 LYS A O 1
ATOM 833 N N . ASN A 1 100 ? -24.080 11.291 18.840 1.00 87.50 100 ASN A N 1
ATOM 834 C CA . ASN A 1 100 ? -22.829 10.865 18.227 1.00 87.50 100 ASN A CA 1
ATOM 835 C C . ASN A 1 100 ? -21.936 10.180 19.258 1.00 87.50 100 ASN A C 1
ATOM 837 O O . ASN A 1 100 ? -21.811 10.659 20.380 1.00 87.50 100 ASN A O 1
ATOM 841 N N . VAL A 1 101 ? -21.240 9.127 18.841 1.00 92.31 101 VAL A N 1
ATOM 842 C CA . VAL A 1 101 ? -20.164 8.515 19.629 1.00 92.31 101 VAL A CA 1
ATOM 843 C C . VAL A 1 101 ? -18.826 8.735 18.927 1.00 92.31 101 VAL A C 1
ATOM 845 O O . VAL A 1 101 ? -18.748 8.674 17.690 1.00 92.31 101 VAL A O 1
ATOM 848 N N . VAL A 1 102 ? -17.799 9.050 19.714 1.00 94.81 102 VAL A N 1
ATOM 849 C CA . VAL A 1 102 ? -16.400 9.141 19.284 1.00 94.81 102 VAL A CA 1
ATOM 850 C C . VAL A 1 102 ? -15.606 8.076 20.027 1.00 94.81 102 VAL A C 1
ATOM 852 O O . VAL A 1 102 ? -15.706 7.956 21.244 1.00 94.81 102 VAL A O 1
ATOM 855 N N . PHE A 1 103 ? -14.828 7.310 19.278 1.00 95.44 103 PHE A N 1
ATOM 856 C CA . PHE A 1 103 ? -13.946 6.273 19.786 1.00 95.44 103 PHE A CA 1
ATOM 857 C C . PHE A 1 103 ? -12.515 6.766 19.675 1.00 95.44 103 PHE A C 1
ATOM 859 O O . PHE A 1 103 ? -12.083 7.114 18.578 1.00 95.44 103 PHE A O 1
ATOM 866 N N . THR A 1 104 ? -11.789 6.789 20.785 1.00 95.12 104 THR A N 1
ATOM 867 C CA . THR A 1 104 ? -10.370 7.141 20.804 1.00 95.12 104 THR A CA 1
ATOM 868 C C . THR A 1 104 ? -9.570 5.914 21.177 1.00 95.12 104 THR A C 1
ATOM 870 O O . THR A 1 104 ? -9.711 5.386 22.279 1.00 95.12 104 THR A O 1
ATOM 873 N N . LEU A 1 105 ? -8.755 5.462 20.234 1.00 94.19 105 LEU A N 1
ATOM 874 C CA . LEU A 1 105 ? -7.837 4.359 20.418 1.00 94.19 105 LEU A CA 1
ATOM 875 C C . LEU A 1 105 ? -6.436 4.896 20.702 1.00 94.19 105 LEU A C 1
ATOM 877 O O . LEU A 1 105 ? -5.923 5.696 19.921 1.00 94.19 105 LEU A O 1
ATOM 881 N N . GLU A 1 106 ? -5.825 4.439 21.791 1.00 91.19 106 GLU A N 1
ATOM 882 C CA . GLU A 1 106 ? -4.429 4.706 22.120 1.00 91.19 106 GLU A CA 1
ATOM 883 C C . GLU A 1 106 ? -3.550 3.472 21.874 1.00 91.19 106 GLU A C 1
ATOM 885 O O . GLU A 1 106 ? -3.661 2.457 22.563 1.00 91.19 106 GLU A O 1
ATOM 890 N N . GLU A 1 107 ? -2.651 3.568 20.894 1.00 81.06 107 GLU A N 1
ATOM 891 C CA . GLU A 1 107 ? -1.671 2.528 20.565 1.00 81.06 107 GLU A CA 1
ATOM 892 C C . GLU A 1 107 ? -0.289 3.150 20.364 1.00 81.06 107 GLU A C 1
ATOM 894 O O . GLU A 1 107 ? -0.129 4.137 19.644 1.00 81.06 107 GLU A O 1
ATOM 899 N N . ASN A 1 108 ? 0.723 2.577 21.023 1.00 71.75 108 ASN A N 1
ATOM 900 C CA . ASN A 1 108 ? 2.125 3.002 20.933 1.00 71.75 108 ASN A CA 1
ATOM 901 C C . ASN A 1 108 ? 2.330 4.511 21.199 1.00 71.75 108 ASN A C 1
ATOM 903 O O . ASN A 1 108 ? 3.118 5.177 20.528 1.00 71.75 108 ASN A O 1
ATOM 907 N N . GLY A 1 109 ? 1.581 5.069 22.161 1.00 75.19 109 GLY A N 1
ATOM 908 C CA . GLY A 1 109 ? 1.635 6.489 22.539 1.00 75.19 109 GLY A CA 1
ATOM 909 C C . GLY A 1 109 ? 0.982 7.450 21.537 1.00 75.19 109 GLY A C 1
ATOM 910 O O . GLY A 1 109 ? 1.056 8.665 21.720 1.00 75.19 109 GLY A O 1
ATOM 911 N N . LYS A 1 110 ? 0.338 6.937 20.480 1.00 83.50 110 LYS A N 1
ATOM 912 C CA . LYS A 1 110 ? -0.452 7.726 19.527 1.00 83.50 110 LYS A CA 1
ATOM 913 C C . LYS A 1 110 ? -1.939 7.496 19.773 1.00 83.50 110 LYS A C 1
ATOM 915 O O . LYS A 1 110 ? -2.388 6.361 19.897 1.00 83.50 110 LYS A O 1
ATOM 920 N N . GLN A 1 111 ? -2.704 8.584 19.788 1.00 91.12 111 GLN A N 1
ATOM 921 C CA . GLN A 1 111 ? -4.159 8.542 19.901 1.00 91.12 111 GLN A CA 1
ATOM 922 C C . GLN A 1 111 ? -4.807 8.802 18.542 1.00 91.12 111 GLN A C 1
ATOM 924 O O . GLN A 1 111 ? -4.477 9.774 17.861 1.00 91.12 111 GLN A O 1
ATOM 929 N N . ILE A 1 112 ? -5.743 7.938 18.154 1.00 91.75 112 ILE A N 1
ATOM 930 C CA . ILE A 1 112 ? -6.537 8.074 16.934 1.00 91.75 112 ILE A CA 1
ATOM 931 C C . ILE A 1 112 ? -8.007 8.108 17.331 1.00 91.75 112 ILE A C 1
ATOM 933 O O . ILE A 1 112 ? -8.533 7.145 17.888 1.00 91.75 112 ILE A O 1
ATOM 937 N N . SER A 1 113 ? -8.678 9.214 17.016 1.00 93.75 113 SER A N 1
ATOM 938 C CA . SER A 1 113 ? -10.107 9.382 17.274 1.00 93.75 113 SER A CA 1
ATOM 939 C C . SER A 1 113 ? -10.931 9.212 16.003 1.00 93.75 113 SER A C 1
ATOM 941 O O . SER A 1 113 ? -10.735 9.922 15.017 1.00 93.75 113 SER A O 1
ATOM 943 N N . LEU A 1 114 ? -11.910 8.312 16.042 1.00 93.38 114 LEU A N 1
ATOM 944 C CA . LEU A 1 114 ? -12.832 8.033 14.945 1.00 93.38 114 LEU A CA 1
ATOM 945 C C . LEU A 1 114 ? -14.280 8.209 15.402 1.00 93.38 114 LEU A C 1
ATOM 947 O O . LEU A 1 114 ? -14.663 7.849 16.512 1.00 93.38 114 LEU A O 1
ATOM 951 N N . SER A 1 115 ? -15.120 8.768 14.533 1.00 92.56 115 SER A N 1
ATOM 952 C CA . SER A 1 115 ? -16.558 8.831 14.796 1.00 92.56 115 SER A CA 1
ATOM 953 C C . SER A 1 115 ? -17.212 7.478 14.523 1.00 92.56 115 SER A C 1
ATOM 955 O O . SER A 1 115 ? -16.795 6.760 13.616 1.00 92.56 115 SER A O 1
ATOM 957 N N . HIS A 1 116 ? -18.291 7.164 15.244 1.00 88.44 116 HIS A N 1
ATOM 958 C CA . HIS A 1 116 ? -19.098 5.949 15.051 1.00 88.44 116 HIS A CA 1
ATOM 959 C C . HIS A 1 116 ? -19.469 5.655 13.588 1.00 88.44 116 HIS A C 1
ATOM 961 O O . HIS A 1 116 ? -19.515 4.496 13.190 1.00 88.44 116 HIS A O 1
ATOM 967 N N . LYS A 1 117 ? -19.656 6.693 12.760 1.00 88.88 117 LYS A N 1
ATOM 968 C CA . LYS A 1 117 ? -19.956 6.566 11.322 1.00 88.88 117 LYS A CA 1
ATOM 969 C C . LYS A 1 117 ? -18.835 5.920 10.506 1.00 88.88 117 LYS A C 1
ATOM 971 O O . LYS A 1 117 ? -19.091 5.437 9.412 1.00 88.88 117 LYS A O 1
ATOM 976 N N . LYS A 1 118 ? -17.593 5.973 10.992 1.00 87.88 118 LYS A N 1
ATOM 977 C CA . LYS A 1 118 ? -16.413 5.427 10.310 1.00 87.88 118 LYS A CA 1
ATOM 978 C C . LYS A 1 118 ? -16.037 4.024 10.794 1.00 87.88 118 LYS A C 1
ATOM 980 O O . LYS A 1 118 ? -15.182 3.416 10.162 1.00 87.88 118 LYS A O 1
ATOM 985 N N . ILE A 1 119 ? -16.637 3.525 11.882 1.00 88.00 119 ILE A N 1
ATOM 986 C CA . ILE A 1 119 ? -16.202 2.289 12.556 1.00 88.00 119 ILE A CA 1
ATOM 987 C C . ILE A 1 119 ? -16.619 1.041 11.790 1.00 88.00 119 ILE A C 1
ATOM 989 O O . ILE A 1 119 ? -15.775 0.221 11.461 1.00 88.00 119 ILE A O 1
ATOM 993 N N . SER A 1 120 ? -17.899 0.908 11.458 1.00 85.19 120 SER A N 1
ATOM 994 C CA . SER A 1 120 ? -18.403 -0.266 10.749 1.00 85.19 120 SER A CA 1
ATOM 995 C C . SER A 1 120 ? -19.432 0.145 9.712 1.00 85.19 120 SER A C 1
ATOM 997 O O . SER A 1 120 ? -20.214 1.072 9.911 1.00 85.19 120 SER A O 1
ATOM 999 N N . GLU A 1 121 ? -19.416 -0.557 8.586 1.00 82.19 121 GLU A N 1
ATOM 1000 C CA . GLU A 1 121 ? -20.453 -0.436 7.558 1.00 82.19 121 GLU A CA 1
ATOM 1001 C C . GLU A 1 121 ? -21.679 -1.291 7.904 1.00 82.19 121 GLU A C 1
ATOM 1003 O O . GLU A 1 121 ? -22.771 -1.029 7.410 1.00 82.19 121 GLU A O 1
ATOM 1008 N N . LYS A 1 122 ? -21.506 -2.301 8.771 1.00 86.12 122 LYS A N 1
ATOM 1009 C CA . LYS A 1 122 ? -22.558 -3.251 9.157 1.00 86.12 122 LYS A CA 1
ATOM 1010 C C . LYS A 1 122 ? -23.351 -2.774 10.369 1.00 86.12 122 LYS A C 1
ATOM 1012 O O . LYS A 1 122 ? -24.559 -2.983 10.427 1.00 86.12 122 LYS A O 1
ATOM 1017 N N . LYS A 1 123 ? -22.669 -2.181 11.354 1.00 86.75 123 LYS A N 1
ATOM 1018 C CA . LYS A 1 123 ? -23.253 -1.781 12.641 1.00 86.75 123 LYS A CA 1
ATOM 1019 C C . LYS A 1 123 ? -22.963 -0.311 12.925 1.00 86.75 123 LYS A C 1
ATOM 1021 O O . LYS A 1 123 ? -21.812 0.114 12.928 1.00 86.75 123 LYS A O 1
ATOM 1026 N N . LEU A 1 124 ? -24.006 0.465 13.212 1.00 90.81 124 LEU A N 1
ATOM 1027 C CA . LEU A 1 124 ? -23.848 1.855 13.626 1.00 90.81 124 LEU A CA 1
ATOM 1028 C C . LEU A 1 124 ? -23.768 1.927 15.152 1.00 90.81 124 LEU A C 1
ATOM 1030 O O . LEU A 1 124 ? -24.787 1.879 15.830 1.00 90.81 124 LEU A O 1
ATOM 1034 N N . TYR A 1 125 ? -22.555 2.054 15.686 1.00 89.69 125 TYR A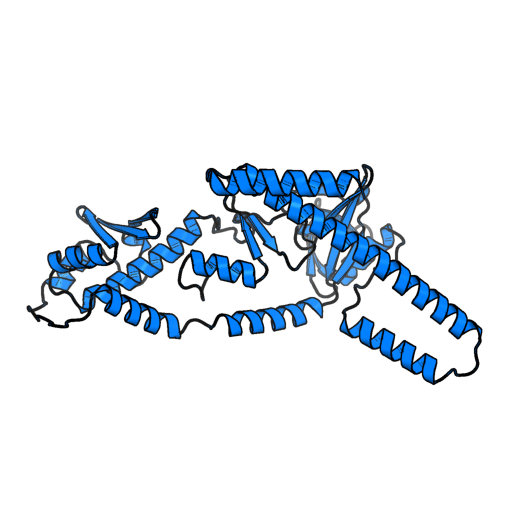 N 1
ATOM 1035 C CA . TYR A 1 125 ? -22.306 2.166 17.128 1.00 89.69 125 TYR A CA 1
ATOM 1036 C C . TYR A 1 125 ? -22.602 3.583 17.662 1.00 89.69 125 TYR A C 1
ATOM 1038 O O . TYR A 1 125 ? -21.714 4.263 18.177 1.00 89.69 125 TYR A O 1
ATOM 1046 N N . ASP A 1 126 ? -23.825 4.074 17.458 1.00 91.00 126 ASP A N 1
ATOM 1047 C CA . ASP A 1 126 ? -24.283 5.365 17.978 1.00 91.00 126 ASP A CA 1
ATOM 1048 C C . ASP A 1 126 ? -24.824 5.259 19.418 1.00 91.00 126 ASP A C 1
ATOM 1050 O O . ASP A 1 126 ? -24.822 4.194 20.036 1.00 91.00 126 ASP A O 1
ATOM 1054 N N . ALA A 1 127 ? -25.248 6.385 19.997 1.00 89.19 127 ALA A N 1
ATOM 1055 C CA . ALA A 1 127 ? -25.729 6.393 21.379 1.00 89.19 127 ALA A CA 1
ATOM 1056 C C . ALA A 1 127 ? -27.009 5.556 21.562 1.00 89.19 127 ALA A C 1
ATOM 1058 O O . ALA A 1 127 ? -27.169 4.915 22.598 1.00 89.19 127 ALA A O 1
ATOM 1059 N N . ALA A 1 128 ? -27.885 5.534 20.552 1.00 90.25 128 ALA A N 1
ATOM 1060 C CA . ALA A 1 128 ? -29.125 4.765 20.583 1.00 90.25 128 ALA A CA 1
ATOM 1061 C C . ALA A 1 128 ? -28.845 3.258 20.519 1.00 90.25 128 ALA A C 1
ATOM 1063 O O . ALA A 1 128 ? -29.478 2.490 21.237 1.00 90.25 128 ALA A O 1
ATOM 1064 N N . PHE A 1 129 ? -27.853 2.836 19.726 1.00 91.44 129 PHE A N 1
ATOM 1065 C CA . PHE A 1 129 ? -27.395 1.451 19.690 1.00 91.44 129 PHE A CA 1
ATOM 1066 C C . PHE A 1 129 ? -27.012 0.958 21.084 1.00 91.44 129 PHE A C 1
ATOM 1068 O O . PHE A 1 129 ? -27.502 -0.082 21.509 1.00 91.44 129 PHE A O 1
ATOM 1075 N N . PHE A 1 130 ? -26.170 1.699 21.813 1.00 90.19 130 PHE A N 1
ATOM 1076 C CA . PHE A 1 130 ? -25.738 1.263 23.141 1.00 90.19 130 PHE A CA 1
ATOM 1077 C C . PHE A 1 130 ? -26.870 1.282 24.170 1.00 90.19 130 PHE A C 1
ATOM 1079 O O . PHE A 1 130 ? -26.908 0.396 25.015 1.00 90.19 130 PHE A O 1
ATOM 1086 N N . GLN A 1 131 ? -27.787 2.252 24.098 1.00 87.38 131 GLN A N 1
ATOM 1087 C CA . GLN A 1 131 ? -28.971 2.282 24.963 1.00 87.38 131 GLN A CA 1
ATOM 1088 C C . GLN A 1 131 ? -29.816 1.022 24.751 1.00 87.38 131 GLN A C 1
ATOM 1090 O O . GLN A 1 131 ? -29.941 0.215 25.668 1.00 87.38 131 GLN A O 1
ATOM 1095 N N . ASN A 1 132 ? -30.245 0.776 23.513 1.00 89.44 132 ASN A N 1
ATOM 1096 C CA . ASN A 1 132 ? -31.068 -0.382 23.167 1.00 89.44 132 ASN A CA 1
ATOM 1097 C C . ASN A 1 132 ? -30.348 -1.717 23.437 1.00 89.44 132 ASN A C 1
ATOM 1099 O O . ASN A 1 132 ? -30.973 -2.696 23.826 1.00 89.44 132 ASN A O 1
ATOM 1103 N N . TYR A 1 133 ? -29.026 -1.787 23.237 1.00 88.25 133 TYR A N 1
ATOM 1104 C CA . TYR A 1 133 ? -28.257 -3.026 23.420 1.00 88.25 133 TYR A CA 1
ATOM 1105 C C . TYR A 1 133 ? -28.210 -3.506 24.880 1.00 88.25 133 TYR A C 1
ATOM 1107 O O . TYR A 1 133 ? -28.085 -4.708 25.123 1.00 88.25 133 TYR A O 1
ATOM 1115 N N . PHE A 1 134 ? -28.276 -2.584 25.845 1.00 87.88 134 PHE A N 1
ATOM 1116 C CA . PHE A 1 134 ? -28.216 -2.901 27.274 1.00 87.88 134 PHE A CA 1
ATOM 1117 C C . PHE A 1 134 ? -29.578 -2.855 27.980 1.00 87.88 134 PHE A C 1
ATOM 1119 O O . PHE A 1 134 ? -29.643 -3.269 29.133 1.00 87.88 134 PHE A O 1
ATOM 1126 N N . GLU A 1 135 ? -30.650 -2.404 27.319 1.00 84.00 135 GLU A N 1
ATOM 1127 C CA . GLU A 1 135 ? -32.000 -2.332 27.907 1.00 84.00 135 GLU A CA 1
ATOM 1128 C C . GLU A 1 135 ? -32.521 -3.699 28.396 1.00 84.00 135 GLU A C 1
ATOM 1130 O O . GLU A 1 135 ? -33.102 -3.768 29.476 1.00 84.00 135 GLU A O 1
ATOM 1135 N N . ASP A 1 136 ? -32.231 -4.788 27.670 1.00 68.56 136 ASP A N 1
ATOM 1136 C CA . ASP A 1 136 ? -32.776 -6.132 27.944 1.00 68.56 136 ASP A CA 1
ATOM 1137 C C . ASP A 1 136 ? -31.771 -7.118 28.581 1.00 68.56 136 ASP A C 1
ATOM 1139 O O . ASP A 1 136 ? -32.044 -8.317 28.694 1.00 68.56 136 ASP A O 1
ATOM 1143 N N . LYS A 1 137 ? -30.571 -6.667 28.974 1.00 72.25 137 LYS A N 1
ATOM 1144 C CA . LYS A 1 137 ? -29.532 -7.572 29.499 1.00 72.25 137 LYS A CA 1
ATOM 1145 C C . LYS A 1 137 ? -29.604 -7.717 31.019 1.00 72.25 137 LYS A C 1
ATOM 1147 O O . LYS A 1 137 ? -29.165 -6.841 31.759 1.00 72.25 137 LYS A O 1
ATOM 1152 N N . GLU A 1 138 ? -30.071 -8.875 31.489 1.00 59.59 138 GLU A N 1
ATOM 1153 C CA . GLU A 1 138 ? -29.965 -9.256 32.902 1.00 59.59 138 GLU A CA 1
ATOM 1154 C C . GLU A 1 138 ? -28.507 -9.464 33.354 1.00 59.59 138 GLU A C 1
ATOM 1156 O O . GLU A 1 138 ? -27.604 -9.816 32.588 1.00 59.59 138 GLU A O 1
ATOM 1161 N N . LEU A 1 139 ? -28.288 -9.214 34.647 1.00 52.38 139 LEU A N 1
ATOM 1162 C CA . LEU A 1 139 ? -26.997 -9.133 35.322 1.00 52.38 139 LEU A CA 1
ATOM 1163 C C . LEU A 1 139 ? -26.335 -10.518 35.451 1.00 52.38 139 LEU A C 1
ATOM 1165 O O . LEU A 1 139 ? -26.335 -11.129 36.513 1.00 52.38 139 LEU A O 1
ATOM 1169 N N . VAL A 1 140 ? -25.739 -11.025 34.372 1.00 47.75 140 VAL A N 1
ATOM 1170 C CA . VAL A 1 140 ? -24.905 -12.233 34.448 1.00 47.75 140 VAL A CA 1
ATOM 1171 C C . VAL A 1 140 ? -23.495 -11.826 34.868 1.00 47.75 140 VAL A C 1
ATOM 1173 O O . VAL A 1 140 ? -22.729 -11.267 34.082 1.00 47.75 140 VAL A O 1
ATOM 1176 N N . SER A 1 141 ? -23.152 -12.076 36.132 1.00 43.41 141 SER A N 1
ATOM 1177 C CA . SER A 1 141 ? -21.767 -12.015 36.595 1.00 43.41 141 SER A CA 1
ATOM 1178 C C . SER A 1 141 ? -20.992 -13.171 35.969 1.00 43.41 141 SER A C 1
ATOM 1180 O O . SER A 1 141 ? -21.324 -14.330 36.207 1.00 43.41 141 SER A O 1
ATOM 1182 N N . SER A 1 142 ? -19.949 -12.874 35.200 1.00 50.81 142 SER A N 1
ATOM 1183 C CA . SER A 1 142 ? -18.963 -13.889 34.835 1.00 50.81 142 SER A CA 1
ATOM 1184 C C . SER A 1 142 ? -17.703 -13.659 35.655 1.00 50.81 142 SER A C 1
ATOM 1186 O O . SER A 1 142 ? -16.991 -12.677 35.448 1.00 50.81 142 SER A O 1
ATOM 1188 N N . GLU A 1 143 ? -17.451 -14.580 36.580 1.00 52.34 143 GLU A N 1
ATOM 1189 C CA . GLU A 1 143 ? -16.151 -14.806 37.205 1.00 52.34 143 GLU A CA 1
ATOM 1190 C C . GLU A 1 143 ? -15.246 -15.528 36.203 1.00 52.34 143 GLU A C 1
ATOM 1192 O O . GLU A 1 143 ? -15.567 -16.637 35.787 1.00 52.34 143 GLU A O 1
ATOM 1197 N N . VAL A 1 144 ? -14.118 -14.920 35.828 1.00 47.31 144 VAL A N 1
ATOM 1198 C CA . VAL A 1 144 ? -12.927 -15.634 35.336 1.00 47.31 144 VAL A CA 1
ATOM 1199 C C . VAL A 1 144 ? -11.694 -14.863 35.816 1.00 47.31 144 VAL A C 1
ATOM 1201 O O . VAL A 1 144 ? -11.667 -13.636 35.777 1.00 47.31 144 VAL A O 1
ATOM 1204 N N . VAL A 1 145 ? -10.704 -15.611 36.302 1.00 53.16 145 VAL A N 1
ATOM 1205 C CA . VAL A 1 145 ? -9.490 -15.161 37.008 1.00 53.16 145 VAL A CA 1
ATOM 1206 C C . VAL A 1 145 ? -8.396 -14.623 36.060 1.00 53.16 145 VAL A C 1
ATOM 1208 O O . VAL A 1 145 ? -7.450 -13.988 36.514 1.00 53.16 145 VAL A O 1
ATOM 1211 N N . GLU A 1 146 ? -8.525 -14.830 34.747 1.00 58.50 146 GLU A N 1
ATOM 1212 C CA . GLU A 1 146 ? -7.578 -14.342 33.731 1.00 58.50 146 GLU A CA 1
ATOM 1213 C C . GLU A 1 146 ? -7.770 -12.854 33.424 1.00 58.50 146 GLU A C 1
ATOM 1215 O O . GLU A 1 146 ? -8.901 -12.358 33.366 1.00 58.50 146 GLU A O 1
ATOM 1220 N N . SER A 1 147 ? -6.672 -12.135 33.179 1.00 80.75 147 SER A N 1
ATOM 1221 C CA . SER A 1 147 ? -6.734 -10.700 32.911 1.00 80.75 147 SER A CA 1
ATOM 1222 C C . SER A 1 147 ? -7.495 -10.416 31.606 1.00 80.75 147 SER A C 1
ATOM 1224 O O . SER A 1 147 ? -7.349 -11.118 30.605 1.00 80.75 147 SER A O 1
ATOM 1226 N N . LEU A 1 148 ? -8.306 -9.349 31.579 1.00 84.38 148 LEU A N 1
ATOM 1227 C CA . LEU A 1 148 ? -9.093 -8.948 30.398 1.00 84.38 148 LEU A CA 1
ATOM 1228 C C . LEU A 1 148 ? -8.226 -8.824 29.129 1.00 84.38 148 LEU A C 1
ATOM 1230 O O . LEU A 1 148 ? -8.684 -9.095 28.020 1.00 84.38 148 LEU A O 1
ATOM 1234 N N . ARG A 1 149 ? -6.963 -8.424 29.309 1.00 85.81 149 ARG A N 1
ATOM 1235 C CA . ARG A 1 149 ? -5.970 -8.282 28.242 1.00 85.81 149 ARG A CA 1
ATOM 1236 C C . ARG A 1 149 ? -5.546 -9.621 27.653 1.00 85.81 149 ARG A C 1
ATOM 1238 O O . ARG A 1 149 ? -5.499 -9.723 26.435 1.00 85.81 149 ARG A O 1
ATOM 1245 N N . GLU A 1 150 ? -5.287 -10.635 28.476 1.00 86.75 150 GLU A N 1
ATOM 1246 C CA . GLU A 1 150 ? -4.964 -11.990 27.998 1.00 86.75 150 GLU A CA 1
ATOM 1247 C C . GLU A 1 150 ? -6.137 -12.583 27.221 1.00 86.75 150 GLU A C 1
ATOM 1249 O O . GLU A 1 150 ? -5.965 -13.111 26.125 1.00 86.75 150 GLU A O 1
ATOM 1254 N N . GLN A 1 151 ? -7.355 -12.400 27.732 1.00 86.88 151 GLN A N 1
ATOM 1255 C CA . GLN A 1 151 ? -8.553 -12.850 27.034 1.00 86.88 151 GLN A CA 1
ATOM 1256 C C . GLN A 1 151 ? -8.736 -12.144 25.683 1.00 86.88 151 GLN A C 1
ATOM 1258 O O . GLN A 1 151 ? -9.172 -12.766 24.713 1.00 86.88 151 GLN A O 1
ATOM 1263 N N . TYR A 1 152 ? -8.433 -10.843 25.617 1.00 89.38 152 TYR A N 1
ATOM 1264 C CA . TYR A 1 152 ? -8.486 -10.095 24.364 1.00 89.38 152 TYR A CA 1
ATOM 1265 C C . TYR A 1 152 ? -7.394 -10.545 23.393 1.00 89.38 152 TYR A C 1
ATOM 1267 O O . TYR A 1 152 ? -7.672 -10.702 22.209 1.00 89.38 152 TYR A O 1
ATOM 1275 N N . HIS A 1 153 ? -6.191 -10.831 23.891 1.00 88.06 153 HIS A N 1
ATOM 1276 C CA . HIS A 1 153 ? -5.101 -11.372 23.086 1.00 88.06 153 HIS A CA 1
ATOM 1277 C C . HIS A 1 153 ? -5.478 -12.721 22.457 1.00 88.06 153 HIS A C 1
ATOM 1279 O O . HIS A 1 153 ? -5.337 -12.892 21.251 1.00 88.06 153 HIS A O 1
ATOM 1285 N N . ALA A 1 154 ? -6.055 -13.647 23.230 1.00 89.25 154 ALA A N 1
ATOM 1286 C CA . ALA A 1 154 ? -6.546 -14.923 22.702 1.00 89.25 154 ALA A CA 1
ATOM 1287 C C . ALA A 1 154 ? -7.633 -14.729 21.624 1.00 89.25 154 ALA A C 1
ATOM 1289 O O . ALA A 1 154 ? -7.632 -15.405 20.597 1.00 89.25 154 ALA A O 1
ATOM 1290 N N . PHE A 1 155 ? -8.533 -13.758 21.815 1.00 89.75 155 PHE A N 1
ATOM 1291 C CA . PHE A 1 155 ? -9.540 -13.402 20.811 1.00 89.75 155 PHE A CA 1
ATOM 1292 C C . PHE A 1 155 ? -8.919 -12.820 19.529 1.00 89.75 155 PHE A C 1
ATOM 1294 O O . PHE A 1 155 ? -9.347 -13.160 18.425 1.00 89.75 155 PHE A O 1
ATOM 1301 N N . GLN A 1 156 ? -7.896 -11.968 19.653 1.00 87.38 156 GLN A N 1
ATOM 1302 C CA . GLN A 1 156 ? -7.147 -11.446 18.507 1.00 87.38 156 GLN A CA 1
ATOM 1303 C C . GLN A 1 156 ? -6.442 -12.570 17.744 1.00 87.38 156 GLN A C 1
ATOM 1305 O O . GLN A 1 156 ? -6.500 -12.589 16.516 1.00 87.38 156 GLN A O 1
ATOM 1310 N N . GLU A 1 157 ? -5.820 -13.520 18.449 1.00 87.00 157 GLU A N 1
ATOM 1311 C CA . GLU A 1 157 ? -5.189 -14.687 17.832 1.00 87.00 157 GLU A CA 1
ATOM 1312 C C . GLU A 1 157 ? -6.198 -15.513 17.036 1.00 87.00 157 GLU A C 1
ATOM 1314 O O . GLU A 1 157 ? -5.922 -15.854 15.890 1.00 87.00 157 GLU A O 1
ATOM 1319 N N . GLU A 1 158 ? -7.381 -15.794 17.591 1.00 87.50 158 GLU A N 1
ATOM 1320 C CA . GLU A 1 158 ? -8.434 -16.521 16.875 1.00 87.50 158 GLU A CA 1
ATOM 1321 C C . GLU A 1 158 ? -8.919 -15.790 15.625 1.00 87.50 158 GLU A C 1
ATOM 1323 O O . GLU A 1 158 ? -9.023 -16.408 14.566 1.00 87.50 158 GLU A O 1
ATOM 1328 N N . ARG A 1 159 ? -9.156 -14.478 15.721 1.00 84.00 159 ARG A N 1
ATOM 1329 C CA . ARG A 1 159 ? -9.521 -13.633 14.575 1.00 84.00 159 ARG A CA 1
ATOM 1330 C C . ARG A 1 159 ? -8.439 -13.657 13.496 1.00 84.00 159 ARG A C 1
ATOM 1332 O O . ARG A 1 159 ? -8.734 -13.702 12.305 1.00 84.00 159 ARG A O 1
ATOM 1339 N N . ASP A 1 160 ? -7.179 -13.594 13.909 1.00 84.06 160 ASP A N 1
ATOM 1340 C CA . ASP A 1 160 ? -6.046 -13.499 13.000 1.00 84.06 160 ASP A CA 1
ATOM 1341 C C . ASP A 1 160 ? -5.590 -14.866 12.450 1.00 84.06 160 ASP A C 1
ATOM 1343 O O . ASP A 1 160 ? -4.745 -14.875 11.559 1.00 84.06 160 ASP A O 1
ATOM 1347 N N . LYS A 1 161 ? -6.169 -16.001 12.887 1.00 81.88 161 LYS A N 1
ATOM 1348 C CA . LYS A 1 161 ? -5.917 -17.340 12.302 1.00 81.88 161 LYS A CA 1
ATOM 1349 C C . LYS A 1 161 ? -6.284 -17.429 10.821 1.00 81.88 161 LYS A C 1
ATOM 1351 O O . LYS A 1 161 ? -5.678 -18.208 10.097 1.00 81.88 161 LYS A O 1
ATOM 1356 N N . GLU A 1 162 ? -7.270 -16.654 10.368 1.00 77.38 162 GLU A N 1
ATOM 1357 C CA . GLU A 1 162 ? -7.655 -16.603 8.950 1.00 77.38 162 GLU A CA 1
ATOM 1358 C C . GLU A 1 162 ? -6.678 -15.775 8.098 1.00 77.38 162 GLU A C 1
ATOM 1360 O O . GLU A 1 162 ? -6.742 -15.803 6.866 1.00 77.38 162 GLU A O 1
ATOM 1365 N N . LYS A 1 163 ? -5.773 -15.009 8.725 1.00 81.44 163 LYS A N 1
ATOM 1366 C CA . LYS A 1 163 ? -4.755 -14.261 7.987 1.00 81.44 163 LYS A CA 1
ATOM 1367 C C . LYS A 1 163 ? -3.671 -15.223 7.523 1.00 81.44 163 LYS A C 1
ATOM 1369 O O . LYS A 1 163 ? -3.179 -16.045 8.286 1.00 81.44 163 LYS A O 1
ATOM 1374 N N . VAL A 1 164 ? -3.297 -15.062 6.259 1.00 79.31 164 VAL A N 1
ATOM 1375 C CA . VAL A 1 164 ? -2.224 -15.820 5.620 1.00 79.31 164 VAL A CA 1
ATOM 1376 C C . VAL A 1 164 ? -0.926 -15.625 6.406 1.00 79.31 164 VAL A C 1
ATOM 1378 O O . VAL A 1 164 ? -0.627 -14.499 6.831 1.00 79.31 164 VAL A O 1
ATOM 1381 N N . ALA A 1 165 ? -0.196 -16.721 6.617 1.00 80.81 165 ALA A N 1
ATOM 1382 C CA . ALA A 1 165 ? 1.074 -16.703 7.325 1.00 80.81 165 ALA A CA 1
ATOM 1383 C C . ALA A 1 165 ? 2.099 -15.837 6.577 1.00 80.81 165 ALA A C 1
ATOM 1385 O O . ALA A 1 165 ? 1.985 -15.597 5.372 1.00 80.81 165 ALA A O 1
ATOM 1386 N N . THR A 1 166 ? 3.090 -15.321 7.298 1.00 78.75 166 THR A N 1
ATOM 1387 C CA . THR A 1 166 ? 4.153 -14.504 6.698 1.00 78.75 166 THR A CA 1
ATOM 1388 C C . THR A 1 166 ? 4.935 -15.290 5.651 1.00 78.75 166 THR A C 1
ATOM 1390 O O . THR A 1 166 ? 5.215 -14.758 4.581 1.00 78.75 166 THR A O 1
ATOM 1393 N N . GLU A 1 167 ? 5.184 -16.569 5.915 1.00 81.12 167 GLU A N 1
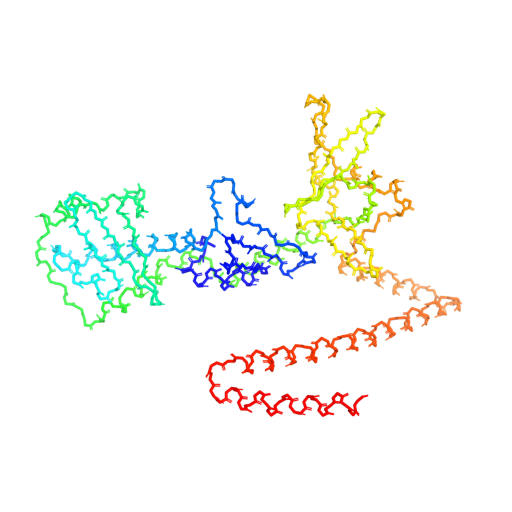ATOM 1394 C CA . GLU A 1 167 ? 5.901 -17.486 5.031 1.00 81.12 167 GLU A CA 1
ATOM 1395 C C . GLU A 1 167 ? 5.134 -17.704 3.719 1.00 81.12 167 GLU A C 1
ATOM 1397 O O . GLU A 1 167 ? 5.690 -17.543 2.636 1.00 81.12 167 GLU A O 1
ATOM 1402 N N . ASP A 1 168 ? 3.826 -17.958 3.799 1.00 84.38 168 ASP A N 1
ATOM 1403 C CA . ASP A 1 168 ? 2.965 -18.140 2.623 1.00 84.38 168 ASP A CA 1
ATOM 1404 C C . ASP A 1 168 ? 2.923 -16.876 1.737 1.00 84.38 168 ASP A C 1
ATOM 1406 O O . ASP A 1 168 ? 2.840 -16.956 0.508 1.00 84.38 168 ASP A O 1
ATOM 1410 N N . ILE A 1 169 ? 2.968 -15.683 2.350 1.00 82.69 169 ILE A N 1
ATOM 1411 C CA . ILE A 1 169 ? 3.023 -14.403 1.626 1.00 82.69 169 ILE A CA 1
ATOM 1412 C C . ILE A 1 169 ? 4.352 -14.270 0.874 1.00 82.69 169 ILE A C 1
ATOM 1414 O O . ILE A 1 169 ? 4.351 -13.837 -0.282 1.00 82.69 169 ILE A O 1
ATOM 1418 N N . GLU A 1 170 ? 5.466 -14.632 1.510 1.00 84.06 170 GLU A N 1
ATOM 1419 C CA . GLU A 1 170 ? 6.792 -14.626 0.888 1.00 84.06 170 GLU A CA 1
ATOM 1420 C C . GLU A 1 170 ? 6.874 -15.637 -0.263 1.00 84.06 170 GLU A C 1
ATOM 1422 O O . GLU A 1 170 ? 7.326 -15.285 -1.354 1.00 84.06 170 GLU A O 1
ATOM 1427 N N . GLU A 1 171 ? 6.353 -16.854 -0.083 1.00 85.00 171 GLU A N 1
ATOM 1428 C CA . GLU A 1 171 ? 6.292 -17.871 -1.138 1.00 85.00 171 GLU A CA 1
ATOM 1429 C C . GLU A 1 171 ? 5.452 -17.405 -2.335 1.00 85.00 171 GLU A C 1
ATOM 1431 O O . GLU A 1 171 ? 5.903 -17.462 -3.486 1.00 85.00 171 GLU A O 1
ATOM 1436 N N . ALA A 1 172 ? 4.252 -16.872 -2.081 1.00 85.69 172 ALA A N 1
ATOM 1437 C CA . ALA A 1 172 ? 3.388 -16.329 -3.125 1.00 85.69 172 ALA A CA 1
ATOM 1438 C C . ALA A 1 172 ? 4.047 -15.149 -3.858 1.00 85.69 172 ALA A C 1
ATOM 1440 O O . ALA A 1 172 ? 3.893 -14.997 -5.077 1.00 85.69 172 ALA A O 1
ATOM 1441 N N . PHE A 1 173 ? 4.798 -14.317 -3.132 1.00 85.19 173 PHE A N 1
ATOM 1442 C CA . PHE A 1 173 ? 5.562 -13.226 -3.719 1.00 85.19 173 PHE A CA 1
ATOM 1443 C C . PHE A 1 173 ? 6.718 -13.733 -4.581 1.00 85.19 173 PHE A C 1
ATOM 1445 O O . PHE A 1 173 ? 6.889 -13.239 -5.694 1.00 85.19 173 PHE A O 1
ATOM 1452 N N . GLU A 1 174 ? 7.474 -14.731 -4.133 1.00 84.31 174 GLU A N 1
ATOM 1453 C CA . GLU A 1 174 ? 8.564 -15.320 -4.911 1.00 84.31 174 GLU A CA 1
ATOM 1454 C C . GLU A 1 174 ? 8.045 -16.031 -6.169 1.00 84.31 174 GLU A C 1
ATOM 1456 O O . GLU A 1 174 ? 8.615 -15.879 -7.251 1.00 84.31 174 GLU A O 1
ATOM 1461 N N . GLU A 1 175 ? 6.905 -16.723 -6.104 1.00 85.00 175 GLU A N 1
ATOM 1462 C CA . GLU A 1 175 ? 6.238 -17.228 -7.307 1.00 85.00 175 GLU A CA 1
ATOM 1463 C C . GLU A 1 175 ? 5.823 -16.108 -8.263 1.00 85.00 175 GLU A C 1
ATOM 1465 O O . GLU A 1 175 ? 6.010 -16.207 -9.482 1.00 85.00 175 GLU A O 1
ATOM 1470 N N . PHE A 1 176 ? 5.223 -15.044 -7.725 1.00 82.88 176 PHE A N 1
ATOM 1471 C CA . PHE A 1 176 ? 4.828 -13.884 -8.510 1.00 82.88 176 PHE A CA 1
ATOM 1472 C C . PHE A 1 176 ? 6.046 -13.231 -9.167 1.00 82.88 176 PHE A C 1
ATOM 1474 O O . PHE A 1 176 ? 6.000 -12.903 -10.353 1.00 82.88 176 PHE A O 1
ATOM 1481 N N . LYS A 1 177 ? 7.147 -13.092 -8.429 1.00 80.75 177 LYS A N 1
ATOM 1482 C CA . LYS A 1 177 ? 8.424 -12.553 -8.889 1.00 80.75 177 LYS A CA 1
ATOM 1483 C C . LYS A 1 177 ? 9.035 -13.427 -9.975 1.00 80.75 177 LYS A C 1
ATOM 1485 O O . LYS A 1 177 ? 9.374 -12.892 -11.020 1.00 80.75 177 LYS A O 1
ATOM 1490 N N . LYS A 1 178 ? 9.047 -14.755 -9.829 1.00 78.88 178 LYS A N 1
ATOM 1491 C CA . LYS A 1 178 ? 9.473 -15.685 -10.892 1.00 78.88 178 LYS A CA 1
ATOM 1492 C C . LYS A 1 178 ? 8.633 -15.529 -12.155 1.00 78.88 178 LYS A C 1
ATOM 1494 O O . LYS A 1 178 ? 9.180 -15.348 -13.238 1.00 78.88 178 LYS A O 1
ATOM 1499 N N . LYS A 1 179 ? 7.299 -15.525 -12.032 1.00 79.19 179 LYS A N 1
ATOM 1500 C CA . LYS A 1 179 ? 6.381 -15.311 -13.169 1.00 79.19 179 LYS A CA 1
ATOM 1501 C C . LYS A 1 179 ? 6.622 -13.955 -13.826 1.00 79.19 179 LYS A C 1
ATOM 1503 O O . LYS A 1 179 ? 6.594 -13.852 -15.048 1.00 79.19 179 LYS A O 1
ATOM 1508 N N . ARG A 1 180 ? 6.862 -12.922 -13.021 1.00 69.00 180 ARG A N 1
ATOM 1509 C CA . ARG A 1 180 ? 7.148 -11.558 -13.461 1.00 69.00 180 ARG A CA 1
ATOM 1510 C C . ARG A 1 180 ? 8.488 -11.458 -14.183 1.00 69.00 180 ARG A C 1
ATOM 1512 O O . ARG A 1 180 ? 8.522 -10.854 -15.247 1.00 69.00 180 ARG A O 1
ATOM 1519 N N . ASP A 1 181 ? 9.548 -12.018 -13.619 1.00 66.88 181 ASP A N 1
ATOM 1520 C CA . ASP A 1 181 ? 10.916 -11.953 -14.140 1.00 66.88 181 ASP A CA 1
ATOM 1521 C C . ASP A 1 181 ? 11.096 -12.886 -15.352 1.00 66.88 181 ASP A C 1
ATOM 1523 O O . ASP A 1 181 ? 11.942 -12.647 -16.215 1.00 66.88 181 ASP A O 1
ATOM 1527 N N . ALA A 1 182 ? 10.240 -13.906 -15.479 1.00 63.50 182 ALA A N 1
ATOM 1528 C CA . ALA A 1 182 ? 10.091 -14.689 -16.701 1.00 63.50 182 ALA A CA 1
ATOM 1529 C C . ALA A 1 182 ? 9.486 -13.870 -17.859 1.00 63.50 182 ALA A C 1
ATOM 1531 O O . ALA A 1 182 ? 9.712 -14.210 -19.026 1.00 63.50 182 ALA A O 1
ATOM 1532 N N . VAL A 1 183 ? 8.737 -12.790 -17.575 1.00 64.12 183 VAL A N 1
ATOM 1533 C CA . VAL A 1 183 ? 8.237 -11.882 -18.617 1.00 64.12 183 VAL A CA 1
ATOM 1534 C C . VAL A 1 183 ? 9.397 -11.051 -19.152 1.00 64.12 183 VAL A C 1
ATOM 1536 O O . VAL A 1 183 ? 9.995 -10.256 -18.434 1.00 64.12 183 VAL A O 1
ATOM 1539 N N . HIS A 1 184 ? 9.692 -11.211 -20.442 1.00 59.47 184 HIS A N 1
ATOM 1540 C CA . HIS A 1 184 ? 10.794 -10.510 -21.098 1.00 59.47 184 HIS A CA 1
ATOM 1541 C C . HIS A 1 184 ? 10.568 -8.993 -21.095 1.00 59.47 184 HIS A C 1
ATOM 1543 O O . HIS A 1 184 ? 9.697 -8.471 -21.798 1.00 59.47 184 HIS A O 1
ATOM 1549 N N . GLU A 1 185 ? 11.375 -8.292 -20.301 1.00 68.31 185 GLU A N 1
ATOM 1550 C CA . GLU A 1 185 ? 11.528 -6.840 -20.344 1.00 68.31 185 GLU A CA 1
ATOM 1551 C C . GLU A 1 185 ? 12.706 -6.483 -21.253 1.00 68.31 185 GLU A C 1
ATOM 1553 O O . GLU A 1 185 ? 13.792 -7.062 -21.168 1.00 68.31 185 GLU A O 1
ATOM 1558 N N . PHE A 1 186 ? 12.465 -5.541 -22.157 1.00 69.12 186 PHE A N 1
ATOM 1559 C CA . PHE A 1 186 ? 13.450 -5.012 -23.086 1.00 69.12 186 PHE A CA 1
ATOM 1560 C C . PHE A 1 186 ? 13.922 -3.659 -22.594 1.00 69.12 186 PHE A C 1
ATOM 1562 O O . PHE A 1 186 ? 13.105 -2.775 -22.327 1.00 69.12 186 PHE A O 1
ATOM 1569 N N . GLU A 1 187 ? 15.237 -3.513 -22.498 1.00 75.12 187 GLU A N 1
ATOM 1570 C CA . GLU A 1 187 ? 15.879 -2.249 -22.176 1.00 75.12 187 GLU A CA 1
ATOM 1571 C C . GLU A 1 187 ? 16.045 -1.431 -23.461 1.00 75.12 187 GLU A C 1
ATOM 1573 O O . GLU A 1 187 ? 16.615 -1.906 -24.449 1.00 75.12 187 GLU A O 1
ATOM 1578 N N . ALA A 1 188 ? 15.533 -0.201 -23.451 1.00 75.31 188 ALA A N 1
ATOM 1579 C CA . ALA A 1 188 ? 15.746 0.773 -24.512 1.00 75.31 188 ALA A CA 1
ATOM 1580 C C . ALA A 1 188 ? 16.286 2.082 -23.925 1.00 75.31 188 ALA A C 1
ATOM 1582 O O . ALA A 1 188 ? 15.713 2.651 -22.996 1.00 75.31 188 ALA A O 1
ATOM 1583 N N . GLU A 1 189 ? 17.393 2.557 -24.486 1.00 81.69 189 GLU A N 1
ATOM 1584 C CA . GLU A 1 189 ? 17.969 3.866 -24.179 1.00 81.69 189 GLU A CA 1
ATOM 1585 C C . GLU A 1 189 ? 17.234 4.936 -24.998 1.00 81.69 189 GLU A C 1
ATOM 1587 O O . GLU A 1 189 ? 17.126 4.815 -26.221 1.00 81.69 189 GLU A O 1
ATOM 1592 N N . LEU A 1 190 ? 16.699 5.959 -24.328 1.00 83.06 190 LEU A N 1
ATOM 1593 C CA . LEU A 1 190 ? 15.999 7.068 -24.971 1.00 83.06 190 LEU A CA 1
ATOM 1594 C C . LEU A 1 190 ? 16.979 8.181 -25.332 1.00 83.06 190 LEU A C 1
ATOM 1596 O O . LEU A 1 190 ? 17.772 8.624 -24.500 1.00 83.06 190 LEU A O 1
ATOM 1600 N N . ALA A 1 191 ? 16.857 8.698 -26.550 1.00 81.19 191 ALA A N 1
ATOM 1601 C CA . ALA A 1 191 ? 17.540 9.921 -26.945 1.00 81.19 191 ALA A CA 1
ATOM 1602 C C . ALA A 1 191 ? 16.795 11.161 -26.421 1.00 81.19 191 ALA A C 1
ATOM 1604 O O . ALA A 1 191 ? 15.568 11.160 -26.314 1.00 81.19 191 ALA A O 1
ATOM 1605 N N . GLU A 1 192 ? 17.512 12.261 -26.165 1.00 80.31 192 GLU A N 1
ATOM 1606 C CA . GLU A 1 192 ? 16.920 13.494 -25.614 1.00 80.31 192 GLU A CA 1
ATOM 1607 C C . GLU A 1 192 ? 15.740 14.022 -26.445 1.00 80.31 192 GLU A C 1
ATOM 1609 O O . GLU A 1 192 ? 14.724 14.436 -25.896 1.00 80.31 192 GLU A O 1
ATOM 1614 N N . HIS A 1 193 ? 15.826 13.939 -27.776 1.00 82.81 193 HIS A N 1
ATOM 1615 C CA . HIS A 1 193 ? 14.771 14.405 -28.682 1.00 82.81 193 HIS A CA 1
ATOM 1616 C C . HIS A 1 193 ? 13.494 13.544 -28.650 1.00 82.81 193 HIS A C 1
ATOM 1618 O O . HIS A 1 193 ? 12.435 14.003 -29.089 1.00 82.81 193 HIS A O 1
ATOM 1624 N N . GLN A 1 194 ? 13.576 12.305 -28.153 1.00 83.12 194 GLN A N 1
ATOM 1625 C CA . GLN A 1 194 ? 12.416 11.429 -27.976 1.00 83.12 194 GLN A CA 1
ATOM 1626 C C . GLN A 1 194 ? 11.630 11.792 -26.714 1.00 83.12 194 GLN A C 1
ATOM 1628 O O . GLN A 1 194 ? 10.475 11.398 -26.578 1.00 83.12 194 GLN A O 1
ATOM 1633 N N . ILE A 1 195 ? 12.222 12.553 -25.795 1.00 87.06 195 ILE A N 1
ATOM 1634 C CA . ILE A 1 195 ? 11.588 12.952 -24.545 1.00 87.06 195 ILE A CA 1
ATOM 1635 C C . ILE A 1 195 ? 10.789 14.229 -24.795 1.00 87.06 195 ILE A C 1
ATOM 1637 O O . ILE A 1 195 ? 11.341 15.281 -25.096 1.00 87.06 195 ILE A O 1
ATOM 1641 N N . GLU A 1 196 ? 9.469 14.147 -24.648 1.00 87.56 196 GLU A N 1
ATOM 1642 C CA . GLU A 1 196 ? 8.607 15.329 -24.718 1.00 87.56 196 GLU A CA 1
ATOM 1643 C C . GLU A 1 196 ? 8.574 16.056 -23.378 1.00 87.56 196 GLU A C 1
ATOM 1645 O O . GLU A 1 196 ? 8.728 17.274 -23.295 1.00 87.56 196 GLU A O 1
ATOM 1650 N N . LYS A 1 197 ? 8.318 15.304 -22.304 1.00 87.62 197 LYS A N 1
ATOM 1651 C CA . LYS A 1 197 ? 8.144 15.882 -20.977 1.00 87.62 197 LYS A CA 1
ATOM 1652 C C . LYS A 1 197 ? 8.465 14.871 -19.897 1.00 87.62 197 LYS A C 1
ATOM 1654 O O . LYS A 1 197 ? 7.898 13.780 -19.861 1.00 87.62 197 LYS A O 1
ATOM 1659 N N . LEU A 1 198 ? 9.303 15.287 -18.959 1.00 84.00 198 LEU A N 1
ATOM 1660 C CA . LEU A 1 198 ? 9.486 14.594 -17.695 1.00 84.00 198 LEU A CA 1
ATOM 1661 C C . LEU A 1 198 ? 8.462 15.123 -16.685 1.00 84.00 198 LEU A C 1
ATOM 1663 O O . LEU A 1 198 ? 8.326 16.334 -16.501 1.00 84.00 198 LEU A O 1
ATOM 1667 N N . VAL A 1 199 ? 7.733 14.221 -16.038 1.00 83.19 199 VAL A N 1
ATOM 1668 C CA . VAL A 1 199 ? 6.817 14.545 -14.941 1.00 83.19 199 VAL A CA 1
ATOM 1669 C C . VAL A 1 199 ? 7.214 13.765 -13.691 1.00 83.19 199 VAL A C 1
ATOM 1671 O O . VAL A 1 199 ? 8.034 12.850 -13.736 1.00 83.19 199 VAL A O 1
ATOM 1674 N N . ASP A 1 200 ? 6.622 14.114 -12.552 1.00 72.88 200 ASP A N 1
ATOM 1675 C CA . ASP A 1 200 ? 6.855 13.382 -11.301 1.00 72.88 200 ASP A CA 1
ATOM 1676 C C . ASP A 1 200 ? 6.419 11.909 -11.390 1.00 72.88 200 ASP A C 1
ATOM 1678 O O . ASP A 1 200 ? 6.933 11.071 -10.659 1.00 72.88 200 ASP A O 1
ATOM 1682 N N . GLU A 1 201 ? 5.452 11.602 -12.259 1.00 75.06 201 GLU A N 1
ATOM 1683 C CA . GLU A 1 201 ? 4.829 10.278 -12.424 1.00 75.06 201 GLU A CA 1
ATOM 1684 C C . GLU A 1 201 ? 5.602 9.347 -13.374 1.00 75.06 201 GLU A C 1
ATOM 1686 O O . GLU A 1 201 ? 5.408 8.130 -13.344 1.00 75.06 201 GLU A O 1
ATOM 1691 N N . GLY A 1 202 ? 6.465 9.903 -14.222 1.00 84.19 202 GLY A N 1
ATOM 1692 C CA . GLY A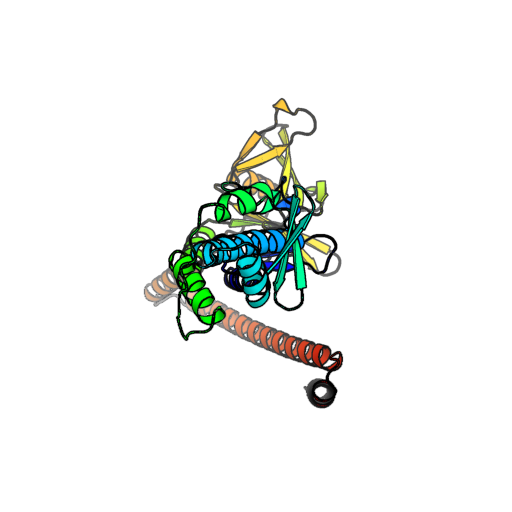 1 202 ? 7.078 9.183 -15.329 1.00 84.19 202 GLY A CA 1
ATOM 1693 C C . GLY A 1 202 ? 7.559 10.119 -16.429 1.00 84.19 202 GLY A C 1
ATOM 1694 O O . GLY A 1 202 ? 7.787 11.312 -16.216 1.00 84.19 202 GLY A O 1
ATOM 1695 N N . ILE A 1 203 ? 7.685 9.580 -17.633 1.00 88.00 203 ILE A N 1
ATOM 1696 C CA . ILE A 1 203 ? 8.175 10.300 -18.804 1.00 88.00 203 ILE A CA 1
ATOM 1697 C C . ILE A 1 203 ? 7.212 10.134 -19.977 1.00 88.00 203 ILE A C 1
ATOM 1699 O O . ILE A 1 203 ? 6.680 9.052 -20.216 1.00 88.00 203 ILE A O 1
ATOM 1703 N N . TYR A 1 204 ? 6.969 11.221 -20.704 1.00 89.31 204 TYR A N 1
ATOM 1704 C CA . TYR A 1 204 ? 6.272 11.187 -21.983 1.00 89.31 204 TYR A CA 1
ATOM 1705 C C . TYR A 1 204 ? 7.297 11.104 -23.104 1.00 89.31 204 TYR A C 1
ATOM 1707 O O . TYR A 1 204 ? 8.144 11.991 -23.237 1.00 89.31 204 TYR A O 1
ATOM 1715 N N . ILE A 1 205 ? 7.192 10.053 -23.910 1.00 90.00 205 ILE A N 1
ATOM 1716 C CA . ILE A 1 205 ? 8.056 9.811 -25.062 1.00 90.00 205 ILE A CA 1
ATOM 1717 C C . ILE A 1 205 ? 7.281 9.998 -26.363 1.00 90.00 205 ILE A C 1
ATOM 1719 O O . ILE A 1 205 ? 6.136 9.557 -26.487 1.00 90.00 205 ILE A O 1
ATOM 1723 N N . LYS A 1 206 ? 7.910 10.648 -27.339 1.00 87.50 206 LYS A N 1
ATOM 1724 C CA . LYS A 1 206 ? 7.428 10.738 -28.716 1.00 87.50 206 LYS A CA 1
ATOM 1725 C C . LYS A 1 206 ? 7.671 9.416 -29.412 1.00 87.50 206 LYS A C 1
ATOM 1727 O O . LYS A 1 206 ? 8.790 8.915 -29.431 1.00 87.50 206 LYS A O 1
ATOM 1732 N N . VAL A 1 207 ? 6.619 8.875 -30.010 1.00 83.75 207 VAL A N 1
ATOM 1733 C CA . VAL A 1 207 ? 6.689 7.647 -30.794 1.00 83.75 207 VAL A CA 1
ATOM 1734 C C . VAL A 1 207 ? 6.008 7.854 -32.134 1.00 83.75 207 VAL A C 1
ATOM 1736 O O . VAL A 1 207 ? 4.925 8.435 -32.222 1.00 83.75 207 VAL A O 1
ATOM 1739 N N . SER A 1 208 ? 6.643 7.354 -33.185 1.00 75.19 208 SER A N 1
ATOM 1740 C CA . SER A 1 208 ? 6.075 7.306 -34.531 1.00 75.19 208 SER A CA 1
ATOM 1741 C C . SER A 1 208 ? 5.620 5.878 -34.800 1.00 75.19 208 SER A C 1
ATOM 1743 O O . SER A 1 208 ? 6.372 4.951 -34.542 1.00 75.19 208 SER A O 1
ATOM 1745 N N . PHE A 1 209 ? 4.408 5.645 -35.294 1.00 67.25 209 PHE A N 1
ATOM 1746 C CA . PHE A 1 209 ? 3.930 4.300 -35.621 1.00 67.25 209 PHE A CA 1
ATOM 1747 C C . PHE A 1 209 ? 3.225 4.298 -36.978 1.00 67.25 209 PHE A C 1
ATOM 1749 O O . PHE A 1 209 ? 2.056 4.612 -37.095 1.00 67.25 209 PHE A O 1
ATOM 1756 N N . GLY A 1 210 ? 3.933 3.905 -38.037 1.00 58.06 210 GLY A N 1
ATOM 1757 C CA . GLY A 1 210 ? 3.378 3.903 -39.395 1.00 58.06 210 GLY A CA 1
ATOM 1758 C C . GLY A 1 210 ? 3.525 5.252 -40.106 1.00 58.06 210 GLY A C 1
ATOM 1759 O O . GLY A 1 210 ? 4.310 6.108 -39.704 1.00 58.06 210 GLY A O 1
ATOM 1760 N N . ILE A 1 211 ? 2.816 5.430 -41.222 1.00 52.59 211 ILE A N 1
ATOM 1761 C CA . ILE A 1 211 ? 2.995 6.590 -42.108 1.00 52.59 211 ILE A CA 1
ATOM 1762 C C . ILE A 1 211 ? 2.233 7.794 -41.530 1.00 52.59 211 ILE A C 1
ATOM 1764 O O . ILE A 1 211 ? 1.005 7.789 -41.506 1.00 52.59 211 ILE A O 1
ATOM 1768 N N . LYS A 1 212 ? 2.961 8.835 -41.095 1.00 58.22 212 LYS A N 1
ATOM 1769 C CA . LYS A 1 212 ? 2.422 10.103 -40.545 1.00 58.22 212 LYS A CA 1
ATOM 1770 C C . LYS A 1 212 ? 1.560 9.965 -39.279 1.00 58.22 212 LYS A C 1
ATOM 1772 O O . LYS A 1 212 ? 0.759 10.846 -38.980 1.00 58.22 212 LYS A O 1
ATOM 1777 N N . GLN A 1 213 ? 1.711 8.876 -38.535 1.00 66.56 213 GLN A N 1
ATOM 1778 C CA . GLN A 1 213 ? 1.066 8.707 -37.236 1.00 66.56 213 GLN A CA 1
ATOM 1779 C C . GLN A 1 213 ? 2.133 8.818 -36.150 1.00 66.56 213 GLN A C 1
ATOM 1781 O O . GLN A 1 213 ? 3.011 7.966 -36.036 1.00 66.56 213 GLN A O 1
ATOM 1786 N N . SER A 1 214 ? 2.068 9.896 -35.379 1.00 77.31 214 SER A N 1
ATOM 1787 C CA . SER A 1 214 ? 2.910 10.135 -34.212 1.00 77.31 214 SER A CA 1
ATOM 1788 C C . SER A 1 214 ? 2.036 10.376 -32.993 1.00 77.31 214 SER A C 1
ATOM 1790 O O . SER A 1 214 ? 0.921 10.893 -33.099 1.00 77.31 214 SER A O 1
ATOM 1792 N N . GLY A 1 215 ? 2.539 10.005 -31.826 1.00 84.81 215 GLY A N 1
ATOM 1793 C CA . GLY A 1 215 ? 1.858 10.246 -30.567 1.00 84.81 215 GLY A CA 1
ATOM 1794 C C . GLY A 1 215 ? 2.811 10.191 -29.388 1.00 84.81 215 GLY A C 1
ATOM 1795 O O . GLY A 1 215 ? 4.008 9.950 -29.538 1.00 84.81 215 GLY A O 1
ATOM 1796 N N . LEU A 1 216 ? 2.259 10.433 -28.209 1.00 88.88 216 LEU A N 1
ATOM 1797 C CA . LEU A 1 216 ? 2.964 10.356 -26.945 1.00 88.88 216 LEU A CA 1
ATOM 1798 C C . LEU A 1 216 ? 2.599 9.069 -26.222 1.00 88.88 216 LEU A C 1
ATOM 1800 O O . LEU A 1 216 ? 1.422 8.741 -26.086 1.00 88.88 216 LEU A O 1
ATOM 1804 N N . VAL A 1 217 ? 3.604 8.376 -25.705 1.00 89.12 217 VAL A N 1
ATOM 1805 C CA . VAL A 1 217 ? 3.420 7.264 -24.772 1.00 89.12 217 VAL A CA 1
ATOM 1806 C C . VAL A 1 217 ? 3.923 7.699 -23.409 1.00 89.12 217 VAL A C 1
ATOM 1808 O O . VAL A 1 217 ? 4.991 8.295 -23.288 1.00 89.12 217 VAL A O 1
ATOM 1811 N N . PHE A 1 218 ? 3.138 7.411 -22.378 1.00 89.00 218 PHE A N 1
ATOM 1812 C CA . PHE A 1 218 ? 3.534 7.638 -20.997 1.00 89.00 218 PHE A CA 1
ATOM 1813 C C . PHE A 1 218 ? 4.208 6.382 -20.436 1.00 89.00 218 PHE A C 1
ATOM 1815 O O . PHE A 1 218 ? 3.590 5.316 -20.409 1.00 89.00 218 PHE A O 1
ATOM 1822 N N . ILE A 1 219 ? 5.453 6.519 -19.981 1.00 86.62 219 ILE A N 1
ATOM 1823 C CA . ILE A 1 219 ? 6.212 5.465 -19.307 1.00 86.62 219 ILE A CA 1
ATOM 1824 C C . ILE A 1 219 ? 6.325 5.816 -17.816 1.00 86.62 219 ILE A C 1
ATOM 1826 O O . ILE A 1 219 ? 6.902 6.852 -17.478 1.00 86.62 219 ILE A O 1
ATOM 1830 N N . PRO A 1 220 ? 5.772 4.992 -16.915 1.00 83.19 220 PRO A N 1
ATOM 1831 C CA . PRO A 1 220 ? 5.785 5.249 -15.479 1.00 83.19 220 PRO A CA 1
ATOM 1832 C C . PRO A 1 220 ? 7.169 5.025 -14.852 1.00 83.19 220 PRO A C 1
ATOM 1834 O O . PRO A 1 220 ? 7.981 4.260 -15.368 1.00 83.19 220 PRO A O 1
ATOM 1837 N N . ASN A 1 221 ? 7.406 5.628 -13.681 1.00 82.12 221 ASN A N 1
ATOM 1838 C CA . ASN A 1 221 ? 8.695 5.552 -12.971 1.00 82.12 221 ASN A CA 1
ATOM 1839 C C . ASN A 1 221 ? 9.199 4.123 -12.697 1.00 82.12 221 ASN A C 1
ATOM 1841 O O . ASN A 1 221 ? 10.398 3.891 -12.724 1.00 82.12 221 ASN A O 1
ATOM 1845 N N . TYR A 1 222 ? 8.314 3.149 -12.462 1.00 76.50 222 TYR A N 1
ATOM 1846 C CA . TYR A 1 222 ? 8.734 1.760 -12.211 1.00 76.50 222 TYR A CA 1
ATOM 1847 C C . TYR A 1 222 ? 9.293 1.046 -13.458 1.00 76.50 222 TYR A C 1
ATOM 1849 O O . TYR A 1 222 ? 9.800 -0.068 -13.344 1.00 76.50 222 TYR A O 1
ATOM 1857 N N . GLN A 1 223 ? 9.146 1.655 -14.639 1.00 79.56 223 GLN A N 1
ATOM 1858 C CA . GLN A 1 223 ? 9.709 1.225 -15.924 1.00 79.56 223 GLN A CA 1
ATOM 1859 C C . GLN A 1 223 ? 10.815 2.170 -16.408 1.00 79.56 223 GLN A C 1
ATOM 1861 O O . GLN A 1 223 ? 11.259 2.030 -17.544 1.00 79.56 223 GLN A O 1
ATOM 1866 N N . LEU A 1 224 ? 11.234 3.139 -15.593 1.00 83.69 224 LEU A N 1
ATOM 1867 C CA . LEU A 1 224 ? 12.176 4.183 -15.974 1.00 83.69 224 LEU A CA 1
ATOM 1868 C C . LEU A 1 224 ? 13.364 4.202 -15.015 1.00 83.69 224 LEU A C 1
ATOM 1870 O O . LEU A 1 224 ? 13.207 4.307 -13.800 1.00 83.69 224 LEU A O 1
ATOM 1874 N N . ASP A 1 225 ? 14.551 4.199 -15.596 1.00 81.50 225 ASP A N 1
ATOM 1875 C CA . ASP A 1 225 ? 15.814 4.392 -14.908 1.00 81.50 225 ASP A CA 1
ATOM 1876 C C . ASP A 1 225 ? 16.529 5.615 -15.501 1.00 81.50 225 ASP A C 1
ATOM 1878 O O . ASP A 1 225 ? 16.484 5.863 -16.710 1.00 81.50 225 ASP A O 1
ATOM 1882 N N . ILE A 1 226 ? 17.099 6.442 -14.628 1.00 81.75 226 ILE A N 1
ATOM 1883 C CA . ILE A 1 226 ? 17.737 7.711 -14.983 1.00 81.75 226 ILE A CA 1
ATOM 1884 C C . ILE A 1 226 ? 19.131 7.680 -14.382 1.00 81.75 226 ILE A C 1
ATOM 1886 O O . ILE A 1 226 ? 19.290 7.785 -13.167 1.00 81.75 226 ILE A O 1
ATOM 1890 N N . ILE A 1 227 ? 20.123 7.557 -15.253 1.00 81.06 227 ILE A N 1
ATOM 1891 C CA . ILE A 1 227 ? 21.531 7.485 -14.881 1.00 81.06 227 ILE A CA 1
ATOM 1892 C C . ILE A 1 227 ? 22.159 8.849 -15.167 1.00 81.06 227 ILE A C 1
ATOM 1894 O O . ILE A 1 227 ? 22.042 9.375 -16.276 1.00 81.06 227 ILE A O 1
ATOM 1898 N N . GLU A 1 228 ? 22.810 9.428 -14.161 1.00 77.50 228 GLU A N 1
ATOM 1899 C CA . GLU A 1 228 ? 23.552 10.684 -14.282 1.00 77.50 228 GLU A CA 1
ATOM 1900 C C . GLU A 1 228 ? 25.057 10.365 -14.337 1.00 77.50 228 GLU A C 1
ATOM 1902 O O . GLU A 1 228 ? 25.664 10.059 -13.315 1.00 77.50 228 GLU A O 1
ATOM 1907 N N . GLU A 1 229 ? 25.651 10.406 -15.535 1.00 67.62 229 GLU A N 1
ATOM 1908 C CA . GLU A 1 229 ? 27.095 10.220 -15.772 1.00 67.62 229 GLU A CA 1
ATOM 1909 C C . GLU A 1 229 ? 27.668 11.495 -16.407 1.00 67.62 229 GLU A C 1
ATOM 1911 O O . GLU A 1 229 ? 27.140 11.961 -17.415 1.00 67.62 229 GLU A O 1
ATOM 1916 N N . ASP A 1 230 ? 28.730 12.069 -15.829 1.00 55.50 230 ASP A N 1
ATOM 1917 C CA . ASP A 1 230 ? 29.543 13.158 -16.409 1.00 55.50 230 ASP A CA 1
ATOM 1918 C C . ASP A 1 230 ? 28.744 14.294 -17.091 1.00 55.50 230 ASP A C 1
ATOM 1920 O O . ASP A 1 230 ? 29.033 14.709 -18.214 1.00 55.50 230 ASP A O 1
ATOM 1924 N N . ASN A 1 231 ? 27.725 14.822 -16.399 1.00 61.97 231 ASN A N 1
ATOM 1925 C CA . ASN A 1 231 ? 26.803 15.873 -16.869 1.00 61.97 231 ASN A CA 1
ATOM 1926 C C . ASN A 1 231 ? 25.851 15.489 -18.024 1.00 61.97 231 ASN A C 1
ATOM 1928 O O . ASN A 1 231 ? 25.177 16.369 -18.563 1.00 61.97 231 ASN A O 1
ATOM 1932 N N . GLN A 1 232 ? 25.721 14.208 -18.375 1.00 67.44 232 GLN A N 1
ATOM 1933 C CA . GLN A 1 232 ? 24.717 13.708 -19.318 1.00 67.44 232 GLN A CA 1
ATOM 1934 C C . GLN A 1 232 ? 23.714 12.788 -18.612 1.00 67.44 232 GLN A C 1
ATOM 1936 O O . GLN A 1 232 ? 24.080 11.856 -17.896 1.00 67.44 232 GLN A O 1
ATOM 1941 N N . LYS A 1 233 ? 22.416 13.052 -18.811 1.00 79.88 233 LYS A N 1
ATOM 1942 C CA . LYS A 1 233 ? 21.338 12.213 -18.272 1.00 79.88 233 LYS A CA 1
ATOM 1943 C C . LYS A 1 233 ? 20.966 11.152 -19.292 1.00 79.88 233 LYS A C 1
ATOM 1945 O O . LYS A 1 233 ? 20.409 11.474 -20.340 1.00 79.88 233 LYS A O 1
ATOM 1950 N N . LYS A 1 234 ? 21.232 9.892 -18.970 1.00 81.88 234 LYS A N 1
ATOM 1951 C CA . LYS A 1 234 ? 20.795 8.747 -19.770 1.00 81.88 234 LYS A CA 1
ATOM 1952 C C . LYS A 1 234 ? 19.476 8.229 -19.216 1.00 81.88 234 LYS A C 1
ATOM 1954 O O . LYS A 1 234 ? 19.366 7.936 -18.028 1.00 81.88 234 LYS A O 1
ATOM 1959 N N . TYR A 1 235 ? 18.475 8.118 -20.082 1.00 84.06 235 TYR A N 1
ATOM 1960 C CA . TYR A 1 235 ? 17.159 7.598 -19.727 1.00 84.06 235 TYR A CA 1
ATOM 1961 C C . TYR A 1 235 ? 17.014 6.196 -20.301 1.00 84.06 235 TYR A C 1
ATOM 1963 O O . TYR A 1 235 ? 17.080 6.007 -21.516 1.00 84.06 235 TYR A O 1
ATOM 1971 N N . LYS A 1 236 ? 16.798 5.215 -19.433 1.00 83.19 236 LYS A N 1
ATOM 1972 C CA . LYS A 1 236 ? 16.564 3.821 -19.803 1.00 83.19 236 LYS A CA 1
ATOM 1973 C C . LYS A 1 236 ? 15.129 3.451 -19.482 1.00 83.19 236 LYS A C 1
ATOM 1975 O O . LYS A 1 236 ? 14.664 3.678 -18.368 1.00 83.19 236 LYS A O 1
ATOM 1980 N N . VAL A 1 237 ? 14.421 2.887 -20.453 1.00 84.50 237 VAL A N 1
ATOM 1981 C CA . VAL A 1 237 ? 13.057 2.387 -20.262 1.00 84.50 237 VAL A CA 1
ATOM 1982 C C . VAL A 1 237 ? 12.996 0.876 -20.409 1.00 84.50 237 VAL A C 1
ATOM 1984 O O . VAL A 1 237 ? 13.634 0.301 -21.289 1.00 84.50 237 VAL A O 1
ATOM 1987 N N . TYR A 1 238 ? 12.186 0.248 -19.561 1.00 81.00 238 TYR A N 1
ATOM 1988 C CA . TYR A 1 238 ? 11.950 -1.191 -19.545 1.00 81.00 238 TYR A CA 1
ATOM 1989 C C . TYR A 1 238 ? 10.551 -1.488 -20.084 1.00 81.00 238 TYR A C 1
ATOM 1991 O O . TYR A 1 238 ? 9.534 -1.151 -19.470 1.00 81.00 238 TYR A O 1
ATOM 1999 N N . ILE A 1 239 ? 10.487 -2.102 -21.265 1.00 80.62 239 ILE A N 1
ATOM 2000 C CA . ILE A 1 239 ? 9.238 -2.329 -21.998 1.00 80.62 239 ILE A CA 1
ATOM 2001 C C . ILE A 1 239 ? 8.992 -3.823 -22.163 1.00 80.62 239 ILE A C 1
ATOM 2003 O O . ILE A 1 239 ? 9.863 -4.570 -22.597 1.00 80.62 239 ILE A O 1
ATOM 2007 N N . ARG A 1 240 ? 7.774 -4.266 -21.852 1.00 79.25 240 ARG A N 1
ATOM 2008 C CA . ARG A 1 240 ? 7.348 -5.662 -22.028 1.00 79.25 240 ARG A CA 1
ATOM 2009 C C . ARG A 1 240 ? 6.704 -5.843 -23.390 1.00 79.25 240 ARG A C 1
ATOM 2011 O O . ARG A 1 240 ? 5.768 -5.116 -23.710 1.00 79.25 240 ARG A O 1
ATOM 2018 N N . GLU A 1 241 ? 7.121 -6.850 -24.153 1.00 72.06 241 GLU A N 1
ATOM 2019 C CA . GLU A 1 241 ? 6.587 -7.102 -25.504 1.00 72.06 241 GLU A CA 1
ATOM 2020 C C . GLU A 1 241 ? 5.066 -7.301 -25.539 1.00 72.06 241 GLU A C 1
ATOM 2022 O O . GLU A 1 241 ? 4.387 -6.784 -26.432 1.00 72.06 241 GLU A O 1
ATOM 2027 N N . THR A 1 242 ? 4.530 -8.039 -24.565 1.00 71.81 242 THR A N 1
ATOM 2028 C CA . THR A 1 242 ? 3.120 -8.454 -24.519 1.00 71.81 242 THR A CA 1
ATOM 2029 C C . THR A 1 242 ? 2.187 -7.368 -23.979 1.00 71.81 242 THR A C 1
ATOM 2031 O O . THR A 1 242 ? 0.986 -7.375 -24.294 1.00 71.81 242 THR A O 1
ATOM 2034 N N . THR A 1 243 ? 2.731 -6.417 -23.212 1.00 78.44 243 THR A N 1
ATOM 2035 C CA . THR A 1 243 ? 1.988 -5.313 -22.599 1.00 78.44 243 THR A CA 1
ATOM 2036 C C . THR A 1 243 ? 1.503 -4.335 -23.662 1.00 78.44 243 THR A C 1
ATOM 2038 O O . THR A 1 243 ? 2.207 -4.025 -24.622 1.00 78.44 243 THR A O 1
ATOM 2041 N N . SER A 1 244 ? 0.275 -3.850 -23.498 1.00 82.19 244 SER A N 1
ATOM 2042 C CA . SER A 1 244 ? -0.280 -2.798 -24.345 1.00 82.19 244 SER A CA 1
ATOM 2043 C C . SER A 1 244 ? 0.009 -1.424 -23.737 1.00 82.19 244 SER A C 1
ATOM 2045 O O . SER A 1 244 ? -0.248 -1.203 -22.557 1.00 82.19 244 SER A O 1
ATOM 2047 N N . TYR A 1 245 ? 0.497 -0.497 -24.554 1.00 84.62 245 TYR A N 1
ATOM 2048 C CA . TYR A 1 245 ? 0.818 0.878 -24.181 1.00 84.62 245 TYR A CA 1
ATOM 2049 C C . TYR A 1 245 ? -0.153 1.830 -24.870 1.00 84.62 245 TYR A C 1
ATOM 2051 O O . TYR A 1 245 ? -0.436 1.673 -26.057 1.00 84.62 245 TYR A O 1
ATOM 2059 N N . PHE A 1 246 ? -0.684 2.797 -24.125 1.00 85.06 246 PHE A N 1
ATOM 2060 C CA . PHE A 1 246 ? -1.613 3.777 -24.677 1.00 85.06 246 PHE A CA 1
ATOM 2061 C C . PHE A 1 246 ? -0.855 4.910 -25.359 1.00 85.06 246 PHE A C 1
ATOM 2063 O O . PHE A 1 246 ? 0.051 5.498 -24.765 1.00 85.06 246 PHE A O 1
ATOM 2070 N N . VAL A 1 247 ? -1.254 5.218 -26.589 1.00 85.25 247 VAL A N 1
ATOM 2071 C CA . VAL A 1 247 ? -0.687 6.300 -27.383 1.00 85.25 247 VAL A CA 1
ATOM 2072 C C . VAL A 1 247 ? -1.684 7.447 -27.465 1.00 85.25 247 VAL A C 1
ATOM 2074 O O . VAL A 1 247 ? -2.792 7.282 -27.977 1.00 85.25 247 VAL A O 1
ATOM 2077 N N . TYR A 1 248 ? -1.262 8.613 -26.985 1.00 84.44 248 TYR A N 1
ATOM 2078 C CA . TYR A 1 248 ? -2.002 9.866 -27.063 1.00 84.44 248 TYR A CA 1
ATOM 2079 C C . TYR A 1 248 ? -1.615 10.619 -28.338 1.00 84.44 248 TYR A C 1
ATOM 2081 O O . TYR A 1 248 ? -0.455 10.996 -28.510 1.00 84.44 248 TYR A O 1
ATOM 2089 N N . ASN A 1 249 ? -2.570 10.886 -29.221 1.00 80.94 249 ASN A N 1
ATOM 2090 C CA . ASN A 1 249 ? -2.382 11.798 -30.340 1.00 80.94 249 ASN A CA 1
ATOM 2091 C C . ASN A 1 249 ? -2.826 13.208 -29.912 1.00 80.94 249 ASN A C 1
ATOM 2093 O O . ASN A 1 249 ? -3.972 13.409 -29.515 1.00 80.94 249 ASN A O 1
ATOM 2097 N N . GLN A 1 250 ? -1.905 14.175 -29.956 1.00 75.44 250 GLN A N 1
ATOM 2098 C CA . GLN A 1 250 ? -2.174 15.551 -29.515 1.00 75.44 250 GLN A CA 1
ATOM 2099 C C . GLN A 1 250 ? -3.167 16.290 -30.426 1.00 75.44 250 GLN A C 1
ATOM 2101 O O . GLN A 1 250 ? -3.867 17.182 -29.958 1.00 75.44 250 GLN A O 1
ATOM 2106 N N . GLU A 1 251 ? -3.229 15.930 -31.708 1.00 76.06 251 GLU A N 1
ATOM 2107 C CA . GLU A 1 251 ? -4.025 16.640 -32.714 1.00 76.06 251 GLU A CA 1
ATOM 2108 C C . GLU A 1 251 ? -5.421 16.027 -32.898 1.00 76.06 251 GLU A C 1
ATOM 2110 O O . GLU A 1 251 ? -6.377 16.742 -33.188 1.00 76.06 251 GLU A O 1
ATOM 2115 N N . TYR A 1 252 ? -5.547 14.708 -32.719 1.00 75.00 252 TYR A N 1
ATOM 2116 C CA . TYR A 1 252 ? -6.752 13.943 -33.052 1.00 75.00 252 TYR A CA 1
ATOM 2117 C C . TYR A 1 252 ? -7.020 12.864 -31.998 1.00 75.00 252 TYR A C 1
ATOM 2119 O O . TYR A 1 252 ? -6.448 11.775 -32.053 1.00 75.00 252 TYR A O 1
ATOM 2127 N N . SER A 1 253 ? -7.894 13.144 -31.028 1.00 75.38 253 SER A N 1
ATOM 2128 C CA . SER A 1 253 ? -8.203 12.208 -29.933 1.00 75.38 253 SER A CA 1
ATOM 2129 C C . SER A 1 253 ? -8.873 10.908 -30.401 1.00 75.38 253 SER A C 1
ATOM 2131 O O . SER A 1 253 ? -8.744 9.879 -29.741 1.00 75.38 253 SER A O 1
ATOM 2133 N N . ASP A 1 254 ? -9.526 10.929 -31.562 1.00 76.56 254 ASP A N 1
ATOM 2134 C CA . ASP A 1 254 ? -10.078 9.774 -32.277 1.00 76.56 254 ASP A CA 1
ATOM 2135 C C . ASP A 1 254 ? -8.997 8.798 -32.772 1.00 76.56 254 ASP A C 1
ATOM 2137 O O . ASP A 1 254 ? -9.288 7.630 -33.021 1.00 76.56 254 ASP A O 1
ATOM 2141 N N . LYS A 1 255 ? -7.737 9.246 -32.856 1.00 77.06 255 LYS A N 1
ATOM 2142 C CA . LYS A 1 255 ? -6.576 8.421 -33.229 1.00 77.06 255 LYS A CA 1
ATOM 2143 C C . LYS A 1 255 ? -5.820 7.862 -32.022 1.00 77.06 255 LYS A C 1
ATOM 2145 O O . LYS A 1 255 ? -4.759 7.260 -32.194 1.00 77.06 255 LYS A O 1
ATOM 2150 N N . ASN A 1 256 ? -6.334 8.061 -30.807 1.00 79.62 256 ASN A N 1
ATOM 2151 C CA . ASN A 1 256 ? -5.779 7.435 -29.614 1.00 79.62 256 ASN A CA 1
ATOM 2152 C C . ASN A 1 256 ? -5.969 5.920 -29.683 1.00 79.62 256 ASN A C 1
ATOM 2154 O O . ASN A 1 256 ? -7.076 5.433 -29.912 1.00 79.62 256 ASN A O 1
ATOM 2158 N N . GLN A 1 257 ? -4.902 5.164 -29.448 1.00 82.38 257 GLN A N 1
ATOM 2159 C CA . GLN A 1 257 ? -4.960 3.709 -29.541 1.00 82.38 257 GLN A CA 1
ATOM 2160 C C . GLN A 1 257 ? -3.967 3.024 -28.612 1.00 82.38 257 GLN A C 1
ATOM 2162 O O . GLN A 1 257 ? -2.993 3.619 -28.151 1.00 82.38 257 GLN A O 1
ATOM 2167 N N . TYR A 1 258 ? -4.201 1.737 -28.371 1.00 83.75 258 TYR A N 1
ATOM 2168 C CA . TYR A 1 258 ? -3.242 0.877 -27.696 1.00 83.75 258 TYR A CA 1
ATOM 2169 C C . TYR A 1 258 ? -2.329 0.203 -28.717 1.00 83.75 258 TYR A C 1
ATOM 2171 O O . TYR A 1 258 ? -2.805 -0.435 -29.654 1.00 83.75 258 TYR A O 1
ATOM 2179 N N . ILE A 1 259 ? -1.020 0.288 -28.498 1.00 79.81 259 ILE A N 1
ATOM 2180 C CA . ILE A 1 259 ? -0.014 -0.451 -29.267 1.00 79.81 259 ILE A CA 1
ATOM 2181 C C . ILE A 1 259 ? 0.606 -1.547 -28.407 1.00 79.81 259 ILE A C 1
ATOM 2183 O O . ILE A 1 259 ? 0.705 -1.414 -27.188 1.00 79.81 259 ILE A O 1
ATOM 2187 N N . LYS A 1 260 ? 1.052 -2.638 -29.031 1.00 79.94 260 LYS A N 1
ATOM 2188 C CA . LYS A 1 260 ? 1.813 -3.676 -28.327 1.00 79.94 260 LYS A CA 1
ATOM 2189 C C . LYS A 1 260 ? 3.231 -3.204 -28.029 1.00 79.94 260 LYS A C 1
ATOM 2191 O O . LYS A 1 260 ? 3.837 -2.512 -28.847 1.00 79.94 260 LYS A O 1
ATOM 2196 N N . GLY A 1 261 ? 3.781 -3.628 -26.896 1.00 76.44 261 GLY A N 1
ATOM 2197 C CA . GLY A 1 261 ? 5.139 -3.295 -26.484 1.00 76.44 261 GLY A CA 1
ATOM 2198 C C . GLY A 1 261 ? 6.182 -3.713 -27.513 1.00 76.44 261 GLY A C 1
ATOM 2199 O O . GLY A 1 261 ? 7.089 -2.940 -27.781 1.00 76.44 261 GLY A O 1
ATOM 2200 N N . GLN A 1 262 ? 5.991 -4.840 -28.208 1.00 74.25 262 GLN A N 1
ATOM 2201 C CA . GLN A 1 262 ? 6.847 -5.226 -29.339 1.00 74.25 262 GLN A CA 1
ATOM 2202 C C . GLN A 1 262 ? 6.912 -4.136 -30.429 1.00 74.25 262 GLN A C 1
ATOM 2204 O O . GLN A 1 262 ? 7.971 -3.857 -30.989 1.00 74.25 262 GLN A O 1
ATOM 2209 N N . THR A 1 263 ? 5.780 -3.482 -30.715 1.00 75.75 263 THR A N 1
ATOM 2210 C CA . THR A 1 263 ? 5.724 -2.367 -31.673 1.00 75.75 263 THR A CA 1
ATOM 2211 C C . THR A 1 263 ? 6.445 -1.142 -31.123 1.00 75.75 263 THR A C 1
ATOM 2213 O O . THR A 1 263 ? 7.195 -0.510 -31.858 1.00 75.75 263 THR A O 1
ATOM 2216 N N . LEU A 1 264 ? 6.257 -0.836 -29.838 1.00 80.94 264 LEU A N 1
ATOM 2217 C CA . LEU A 1 264 ? 6.920 0.279 -29.163 1.00 80.94 264 LEU A CA 1
ATOM 2218 C C . LEU A 1 264 ? 8.449 0.107 -29.130 1.00 80.94 264 LEU A C 1
ATOM 2220 O O . LEU A 1 264 ? 9.172 1.027 -29.500 1.00 80.94 264 LEU A O 1
ATOM 2224 N N . ILE A 1 265 ? 8.933 -1.086 -28.773 1.00 77.25 265 ILE A N 1
ATOM 2225 C CA . ILE A 1 265 ? 10.359 -1.445 -28.754 1.00 77.25 265 ILE A CA 1
ATOM 2226 C C . ILE A 1 265 ? 10.975 -1.226 -30.133 1.00 77.25 265 ILE A C 1
ATOM 2228 O O . ILE A 1 265 ? 12.019 -0.587 -30.242 1.00 77.25 265 ILE A O 1
ATOM 2232 N N . ARG A 1 266 ? 10.313 -1.701 -31.198 1.00 74.00 266 ARG A N 1
ATOM 2233 C CA . ARG A 1 266 ? 10.795 -1.516 -32.572 1.00 74.00 266 ARG A CA 1
ATOM 2234 C C . ARG A 1 266 ? 10.960 -0.038 -32.928 1.00 74.00 266 ARG A C 1
ATOM 2236 O O . ARG A 1 266 ? 11.920 0.314 -33.595 1.00 74.00 266 ARG A O 1
ATOM 2243 N N . GLN A 1 267 ? 10.052 0.829 -32.485 1.00 75.38 267 GLN A N 1
ATOM 2244 C CA . GLN A 1 267 ? 10.154 2.264 -32.775 1.00 75.38 267 GLN A CA 1
ATOM 2245 C C . GLN A 1 267 ? 11.303 2.923 -32.017 1.00 75.38 267 GLN A C 1
ATOM 2247 O O . GLN A 1 267 ? 12.108 3.623 -32.619 1.00 75.38 267 GLN A O 1
ATOM 2252 N N . LEU A 1 268 ? 11.439 2.625 -30.725 1.00 74.88 268 LEU A N 1
ATOM 2253 C CA . LEU A 1 268 ? 12.516 3.183 -29.906 1.00 74.88 268 LEU A CA 1
ATOM 2254 C C . LEU A 1 268 ? 13.910 2.725 -30.362 1.00 74.88 268 LEU A C 1
ATOM 2256 O O . LEU A 1 268 ? 14.874 3.478 -30.260 1.00 74.88 268 LEU A O 1
ATOM 2260 N N . THR A 1 269 ? 14.017 1.507 -30.896 1.00 64.38 269 THR A N 1
ATOM 2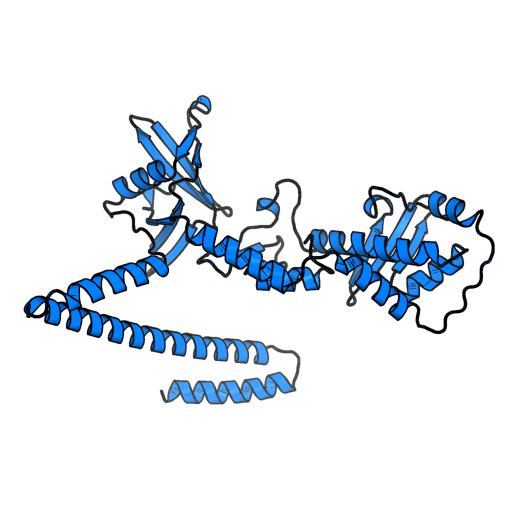261 C CA . THR A 1 269 ? 15.284 0.924 -31.376 1.00 64.38 269 THR A CA 1
ATOM 2262 C C . THR A 1 269 ? 15.647 1.331 -32.803 1.00 64.38 269 THR A C 1
ATOM 2264 O O . THR A 1 269 ? 16.828 1.501 -33.107 1.00 64.38 269 THR A O 1
ATOM 2267 N N . ASN A 1 270 ? 14.656 1.555 -33.673 1.00 62.16 270 ASN A N 1
ATOM 2268 C CA . ASN A 1 270 ? 14.890 2.080 -35.021 1.00 62.16 270 ASN A CA 1
ATOM 2269 C C . ASN A 1 270 ? 15.563 3.463 -34.991 1.00 62.16 270 ASN A C 1
ATOM 2271 O O . ASN A 1 270 ? 16.443 3.728 -35.811 1.00 62.16 270 ASN A O 1
ATOM 2275 N N . ASP A 1 271 ? 15.189 4.313 -34.033 1.00 53.75 271 ASP A N 1
ATOM 2276 C CA . ASP A 1 271 ? 15.768 5.651 -33.874 1.00 53.75 271 ASP A CA 1
ATOM 2277 C C . ASP A 1 271 ? 17.181 5.616 -33.257 1.00 53.75 271 ASP A C 1
ATOM 2279 O O . ASP A 1 271 ? 18.029 6.438 -33.607 1.00 53.75 271 ASP A O 1
ATOM 2283 N N . SER A 1 272 ? 17.471 4.653 -32.372 1.00 50.16 272 SER A N 1
ATOM 2284 C CA . SER A 1 272 ? 18.753 4.571 -31.649 1.00 50.16 272 SER A CA 1
ATOM 2285 C C . SER A 1 272 ? 19.857 3.797 -32.384 1.00 50.16 272 SER A C 1
ATOM 2287 O O . SER A 1 272 ? 21.020 3.867 -31.985 1.00 50.16 272 SER A O 1
ATOM 2289 N N . ARG A 1 273 ? 19.523 3.058 -33.458 1.00 48.19 273 ARG A N 1
ATOM 2290 C CA . ARG A 1 273 ? 20.423 2.144 -34.205 1.00 48.19 273 ARG A CA 1
ATOM 2291 C C . ARG A 1 273 ? 21.102 1.056 -33.347 1.00 48.19 273 ARG A C 1
ATOM 2293 O O . ARG A 1 273 ? 22.006 0.384 -33.841 1.00 48.19 273 ARG A O 1
ATOM 2300 N N . LYS A 1 274 ? 20.677 0.844 -32.094 1.00 47.31 274 LYS A N 1
ATOM 2301 C CA . LYS A 1 274 ? 21.145 -0.244 -31.218 1.00 47.31 274 LYS A CA 1
ATOM 2302 C C . LYS A 1 274 ? 20.101 -1.366 -31.177 1.00 47.31 274 LYS A C 1
ATOM 2304 O O . LYS A 1 274 ? 18.906 -1.109 -31.047 1.00 47.31 274 LYS A O 1
ATOM 2309 N N . ILE A 1 275 ? 20.559 -2.615 -31.291 1.00 41.31 275 ILE A N 1
ATOM 2310 C CA . ILE A 1 275 ? 19.710 -3.811 -31.170 1.00 41.31 275 ILE A CA 1
ATOM 2311 C C . ILE A 1 275 ? 19.107 -3.830 -29.752 1.00 41.31 275 ILE A C 1
ATOM 2313 O O . ILE A 1 275 ? 19.855 -3.612 -28.797 1.00 41.31 275 ILE A O 1
ATOM 2317 N N . PRO A 1 276 ? 17.794 -4.085 -29.584 1.00 45.47 276 PRO A N 1
ATOM 2318 C CA . PRO A 1 276 ? 17.186 -4.179 -28.260 1.00 45.47 276 PRO A CA 1
ATOM 2319 C C . PRO A 1 276 ? 17.903 -5.226 -27.397 1.00 45.47 276 PRO A C 1
ATOM 2321 O O . PRO A 1 276 ? 17.981 -6.399 -27.775 1.00 45.47 276 PRO A O 1
ATOM 2324 N N . TYR A 1 277 ? 18.412 -4.816 -26.233 1.00 45.41 277 TYR A N 1
ATOM 2325 C CA . TYR A 1 277 ? 19.033 -5.730 -25.278 1.00 45.41 277 TYR A CA 1
ATOM 2326 C C . TYR A 1 277 ? 17.926 -6.480 -24.529 1.00 45.41 277 TYR A C 1
ATOM 2328 O O . TYR A 1 277 ? 17.200 -5.914 -23.707 1.00 45.41 277 TYR A O 1
ATOM 2336 N N . ARG A 1 278 ? 17.754 -7.767 -24.854 1.00 47.44 278 ARG A N 1
ATOM 2337 C CA . ARG A 1 278 ? 16.892 -8.673 -24.089 1.00 47.44 278 ARG A CA 1
ATOM 2338 C C . ARG A 1 278 ? 17.630 -9.011 -22.802 1.00 47.44 278 ARG A C 1
ATOM 2340 O O . ARG A 1 278 ? 18.643 -9.703 -22.864 1.00 47.44 278 ARG A O 1
ATOM 2347 N N . ARG A 1 279 ? 17.124 -8.564 -21.651 1.00 42.25 279 ARG A N 1
ATOM 2348 C CA . ARG A 1 279 ? 17.716 -8.924 -20.359 1.00 42.25 279 ARG A CA 1
ATOM 2349 C C . ARG A 1 279 ? 17.680 -10.456 -20.221 1.00 42.25 279 ARG A C 1
ATOM 2351 O O . ARG A 1 279 ? 16.590 -11.034 -20.314 1.00 42.25 279 ARG A O 1
ATOM 2358 N N . PRO A 1 280 ? 18.825 -11.147 -20.091 1.00 46.53 280 PRO A N 1
ATOM 2359 C CA . PRO A 1 280 ? 18.808 -12.590 -19.935 1.00 46.53 280 PRO A CA 1
ATOM 2360 C C . PRO A 1 280 ? 18.333 -12.931 -18.519 1.00 46.53 280 PRO A C 1
ATOM 2362 O O . PRO A 1 280 ? 18.769 -12.333 -17.538 1.00 46.53 280 PRO A O 1
ATOM 2365 N N . THR A 1 281 ? 17.408 -13.880 -18.408 1.00 47.34 281 THR A N 1
ATOM 2366 C CA . THR A 1 281 ? 17.037 -14.491 -17.126 1.00 47.34 281 THR A CA 1
ATOM 2367 C C . THR A 1 281 ? 18.216 -15.340 -16.631 1.00 47.34 281 THR A C 1
ATOM 2369 O O . THR A 1 281 ? 18.940 -15.893 -17.460 1.00 47.34 281 THR A O 1
ATOM 2372 N N . ILE A 1 282 ? 18.408 -15.486 -15.313 1.00 48.97 282 ILE A N 1
ATOM 2373 C CA . ILE A 1 282 ? 19.487 -16.322 -14.738 1.00 48.97 282 ILE A CA 1
ATOM 2374 C C . ILE A 1 282 ? 19.455 -17.743 -15.324 1.00 48.97 282 ILE A C 1
ATOM 2376 O O . ILE A 1 282 ? 20.494 -18.267 -15.711 1.00 48.97 282 ILE A O 1
ATOM 2380 N N . GLU A 1 283 ? 18.261 -18.310 -15.505 1.00 44.03 283 GLU A N 1
ATOM 2381 C CA . GLU A 1 283 ? 18.062 -19.618 -16.143 1.00 44.03 283 GLU A CA 1
ATOM 2382 C C . GLU A 1 283 ? 18.607 -19.666 -17.576 1.00 44.03 283 GLU A C 1
ATOM 2384 O O . GLU A 1 283 ? 19.254 -20.634 -17.941 1.00 44.03 283 GLU A O 1
ATOM 2389 N N . LYS A 1 284 ? 18.449 -18.601 -18.374 1.00 46.81 284 LYS A N 1
ATOM 2390 C CA . LYS A 1 284 ? 19.006 -18.531 -19.737 1.00 46.81 284 LYS A CA 1
ATOM 2391 C C . LYS A 1 284 ? 20.504 -18.286 -19.761 1.00 46.81 284 LYS A C 1
ATOM 2393 O O . LYS A 1 284 ? 21.149 -18.705 -20.714 1.00 46.81 284 LYS A O 1
ATOM 2398 N N . LEU A 1 285 ? 21.065 -17.605 -18.759 1.00 51.69 285 LEU A N 1
ATOM 2399 C CA . LEU A 1 285 ? 22.519 -17.540 -18.596 1.00 51.69 285 LEU A CA 1
ATOM 2400 C C . LEU A 1 285 ? 23.064 -18.928 -18.272 1.00 51.69 285 LEU A C 1
ATOM 2402 O O . LEU A 1 285 ? 24.023 -19.349 -18.899 1.00 51.69 285 LEU A O 1
ATOM 2406 N N . GLN A 1 286 ? 22.414 -19.666 -17.373 1.00 47.19 286 GLN A N 1
ATOM 2407 C CA . GLN A 1 286 ? 22.781 -21.045 -17.053 1.00 47.19 286 GLN A CA 1
ATOM 2408 C C . GLN A 1 286 ? 22.597 -21.984 -18.251 1.00 47.19 286 GLN A C 1
ATOM 2410 O O . GLN A 1 286 ? 23.463 -22.813 -18.503 1.00 47.19 286 GLN A O 1
ATOM 2415 N N . GLU A 1 287 ? 21.531 -21.821 -19.033 1.00 45.66 287 GLU A N 1
ATOM 2416 C CA . GLU A 1 287 ? 21.263 -22.585 -20.256 1.00 45.66 287 GLU A CA 1
ATOM 2417 C C . GLU A 1 287 ? 22.291 -22.252 -21.347 1.00 45.66 287 GLU A C 1
ATOM 2419 O O . GLU A 1 287 ? 22.861 -23.157 -21.938 1.00 45.66 287 GLU A O 1
ATOM 2424 N N . LYS A 1 288 ? 22.643 -20.969 -21.534 1.00 47.38 288 LYS A N 1
ATOM 2425 C CA . LYS A 1 288 ? 23.730 -20.522 -22.425 1.00 47.38 288 LYS A CA 1
ATOM 2426 C C . LYS A 1 288 ? 25.099 -21.029 -21.978 1.00 47.38 288 LYS A C 1
ATOM 2428 O O . LYS A 1 288 ? 25.883 -21.446 -22.821 1.00 47.38 288 LYS A O 1
ATOM 2433 N N . ILE A 1 289 ? 25.387 -21.014 -20.677 1.00 59.97 289 ILE A N 1
ATOM 2434 C CA . ILE A 1 289 ? 26.614 -21.574 -20.092 1.00 59.97 289 ILE A CA 1
ATOM 2435 C C . ILE A 1 289 ? 26.643 -23.091 -20.302 1.00 59.97 289 ILE A C 1
ATOM 2437 O O . ILE A 1 289 ? 27.683 -23.630 -20.652 1.00 59.97 289 ILE A O 1
ATOM 2441 N N . SER A 1 290 ? 25.505 -23.772 -20.165 1.00 51.91 290 SER A N 1
ATOM 2442 C CA . SER A 1 290 ? 25.382 -25.216 -20.398 1.00 51.91 290 SER A CA 1
ATOM 2443 C C . SER A 1 290 ? 25.519 -25.573 -21.881 1.00 51.91 290 SER A C 1
ATOM 2445 O O . SER A 1 290 ? 26.220 -26.523 -22.204 1.00 51.91 290 SER A O 1
ATOM 2447 N N . GLU A 1 291 ? 24.929 -24.790 -22.791 1.00 47.75 291 GLU A N 1
ATOM 2448 C CA . GLU A 1 291 ? 25.106 -24.905 -24.247 1.00 47.75 291 GLU A CA 1
ATOM 2449 C C . GLU A 1 291 ? 26.575 -24.695 -24.641 1.00 47.75 291 GLU A C 1
ATOM 2451 O O . GLU A 1 291 ? 27.114 -25.452 -25.444 1.00 47.75 291 GLU A O 1
ATOM 2456 N N . ILE A 1 292 ? 27.238 -23.690 -24.061 1.00 53.53 292 ILE A N 1
ATOM 2457 C CA . ILE A 1 292 ? 28.664 -23.418 -24.278 1.00 53.53 292 ILE A CA 1
ATOM 2458 C C . ILE A 1 292 ? 29.522 -24.558 -23.720 1.00 53.53 292 ILE A C 1
ATOM 2460 O O . ILE A 1 292 ? 30.407 -25.036 -24.422 1.00 53.53 292 ILE A O 1
ATOM 2464 N N . ASN A 1 293 ? 29.241 -25.045 -22.509 1.00 54.91 293 ASN A N 1
ATOM 2465 C CA . ASN A 1 293 ? 29.953 -26.176 -21.908 1.00 54.91 293 ASN A CA 1
ATOM 2466 C C . ASN A 1 293 ? 29.792 -27.456 -22.740 1.00 54.91 293 ASN A C 1
ATOM 2468 O O . ASN A 1 293 ? 30.772 -28.154 -22.981 1.00 54.91 293 ASN A O 1
ATOM 2472 N N . PHE A 1 294 ? 28.589 -27.714 -23.255 1.00 46.94 294 PHE A N 1
ATOM 2473 C CA . PHE A 1 294 ? 28.305 -28.840 -24.143 1.00 46.94 294 PHE A CA 1
ATOM 2474 C C . PHE A 1 294 ? 29.029 -28.718 -25.494 1.00 46.94 294 PHE A C 1
ATOM 2476 O O . PHE A 1 294 ? 29.565 -29.695 -26.009 1.00 46.94 294 PHE A O 1
ATOM 2483 N N . LEU A 1 295 ? 29.103 -27.512 -26.067 1.00 46.94 295 LEU A N 1
ATOM 2484 C CA . LEU A 1 295 ? 29.874 -27.260 -27.288 1.00 46.94 295 LEU A CA 1
ATOM 2485 C C . LEU A 1 295 ? 31.384 -27.423 -27.059 1.00 46.94 295 LEU A C 1
ATOM 2487 O O . LEU A 1 295 ? 32.061 -27.964 -27.927 1.00 46.94 295 LEU A O 1
ATOM 2491 N N . ILE A 1 296 ? 31.898 -27.024 -25.891 1.00 52.41 296 ILE A N 1
ATOM 2492 C CA . ILE A 1 296 ? 33.302 -27.212 -25.489 1.00 52.41 296 ILE A CA 1
ATOM 2493 C C . ILE A 1 296 ? 33.642 -28.702 -25.328 1.00 52.41 296 ILE A C 1
ATOM 2495 O O . ILE A 1 296 ? 34.712 -29.117 -25.774 1.00 52.41 296 ILE A O 1
ATOM 2499 N N . GLU A 1 297 ? 32.744 -29.508 -24.750 1.00 55.25 297 GLU A N 1
ATOM 2500 C CA . GLU A 1 297 ? 32.896 -30.972 -24.661 1.00 55.25 297 GLU A CA 1
ATOM 2501 C C . GLU A 1 297 ? 32.905 -31.653 -26.040 1.00 55.25 297 GLU A C 1
ATOM 2503 O O . GLU A 1 297 ? 33.551 -32.684 -26.217 1.00 55.25 297 GLU A O 1
ATOM 2508 N N . LEU A 1 298 ? 32.225 -31.079 -27.037 1.00 51.78 298 LEU A N 1
ATOM 2509 C CA . LEU A 1 298 ? 32.133 -31.643 -28.387 1.00 51.78 298 LEU A CA 1
ATOM 2510 C C . LEU A 1 298 ? 33.299 -31.261 -29.318 1.00 51.78 298 LEU A C 1
ATOM 2512 O O . LEU A 1 298 ? 33.502 -31.936 -30.329 1.00 51.78 298 LEU A O 1
ATOM 2516 N N . THR A 1 299 ? 34.061 -30.199 -29.030 1.00 50.78 299 THR A N 1
ATOM 2517 C CA . THR A 1 299 ? 35.071 -29.636 -29.953 1.00 50.78 299 THR A CA 1
ATOM 2518 C C . THR A 1 299 ? 36.517 -29.786 -29.468 1.00 50.78 299 THR A C 1
ATOM 2520 O O . THR A 1 299 ? 37.288 -28.833 -29.578 1.00 50.78 299 THR A O 1
ATOM 2523 N N . GLU A 1 300 ? 36.922 -30.958 -28.963 1.00 55.03 300 GLU A N 1
ATOM 2524 C CA . GLU A 1 300 ? 38.248 -31.244 -28.359 1.00 55.03 300 GLU A CA 1
ATOM 2525 C C . GLU A 1 300 ? 39.515 -30.860 -29.183 1.00 55.03 300 GLU A C 1
ATOM 2527 O O . GLU A 1 300 ? 40.632 -31.117 -28.738 1.00 55.03 300 GLU A O 1
ATOM 2532 N N . THR A 1 301 ? 39.425 -30.217 -30.356 1.00 56.00 301 THR A N 1
ATOM 2533 C CA . THR A 1 301 ? 40.579 -29.983 -31.245 1.00 56.00 301 THR A CA 1
ATOM 2534 C C . THR A 1 301 ? 40.793 -28.569 -31.804 1.00 56.00 301 THR A C 1
ATOM 2536 O O . THR A 1 301 ? 41.772 -28.393 -32.531 1.00 56.00 301 THR A O 1
ATOM 2539 N N . ASP A 1 302 ? 39.991 -27.543 -31.489 1.00 55.16 302 ASP A N 1
ATOM 2540 C CA . ASP A 1 302 ? 40.241 -26.188 -32.029 1.00 55.16 302 ASP A CA 1
ATOM 2541 C C . ASP A 1 302 ? 40.899 -25.227 -31.022 1.00 55.16 302 ASP A C 1
ATOM 2543 O O . ASP A 1 302 ? 40.255 -24.669 -30.133 1.00 55.16 302 ASP A O 1
ATOM 2547 N N . LYS A 1 303 ? 42.199 -24.955 -31.222 1.00 58.09 303 LYS A N 1
ATOM 2548 C CA . LYS A 1 303 ? 43.005 -24.018 -30.406 1.00 58.09 303 LYS A CA 1
ATOM 2549 C C . LYS A 1 303 ? 42.379 -22.622 -30.276 1.00 58.09 303 LYS A C 1
ATOM 2551 O O . LYS A 1 303 ? 42.433 -22.040 -29.204 1.00 58.09 303 LYS A O 1
ATOM 2556 N N . LYS A 1 304 ? 41.698 -22.135 -31.321 1.00 56.94 304 LYS A N 1
ATOM 2557 C CA . LYS A 1 304 ? 41.022 -20.825 -31.312 1.00 56.94 304 LYS A CA 1
ATOM 2558 C C . LYS A 1 304 ? 39.897 -20.728 -30.277 1.00 56.94 304 LYS A C 1
ATOM 2560 O O . LYS A 1 304 ? 39.643 -19.643 -29.774 1.00 56.94 304 LYS A O 1
ATOM 2565 N N . TYR A 1 305 ? 39.216 -21.833 -29.970 1.00 52.41 305 TYR A N 1
ATOM 2566 C CA . TYR A 1 305 ? 38.155 -21.841 -28.959 1.00 52.41 305 TYR A CA 1
ATOM 2567 C C . TYR A 1 305 ? 38.714 -21.888 -27.536 1.00 52.41 305 TYR A C 1
ATOM 2569 O O . TYR A 1 305 ? 38.108 -21.301 -26.645 1.00 52.41 305 TYR A O 1
ATOM 2577 N N . GLN A 1 306 ? 39.871 -22.528 -27.323 1.00 57.34 306 GLN A N 1
ATOM 2578 C CA . GLN A 1 306 ? 40.571 -22.453 -26.035 1.00 57.34 306 GLN A CA 1
ATOM 2579 C C . GLN A 1 306 ? 41.058 -21.026 -25.766 1.00 57.34 306 GLN A C 1
ATOM 2581 O O . GLN A 1 306 ? 40.826 -20.526 -24.677 1.00 57.34 306 GLN A O 1
ATOM 2586 N N . ASP A 1 307 ? 41.595 -20.331 -26.774 1.00 60.56 307 ASP A N 1
ATOM 2587 C CA . ASP A 1 307 ? 42.029 -18.936 -26.620 1.00 60.56 307 ASP A CA 1
ATOM 2588 C C . ASP A 1 307 ? 40.853 -18.002 -26.250 1.00 60.56 307 ASP A C 1
ATOM 2590 O O . ASP A 1 307 ? 40.978 -17.171 -25.354 1.00 60.56 307 ASP A O 1
ATOM 2594 N N . ILE A 1 308 ? 39.678 -18.180 -26.874 1.00 55.62 308 ILE A N 1
ATOM 2595 C CA . ILE A 1 308 ? 38.455 -17.417 -26.540 1.00 55.62 308 ILE A CA 1
ATOM 2596 C C . ILE A 1 308 ? 37.927 -17.789 -25.148 1.00 55.62 308 ILE A C 1
ATOM 2598 O O . ILE A 1 308 ? 37.451 -16.926 -24.413 1.00 55.62 308 ILE A O 1
ATOM 2602 N N . LYS A 1 309 ? 37.991 -19.070 -24.769 1.00 59.78 309 LYS A N 1
ATOM 2603 C CA . LYS A 1 309 ? 37.635 -19.528 -23.422 1.00 59.78 309 LYS A CA 1
ATOM 2604 C C . LYS A 1 309 ? 38.555 -18.894 -22.383 1.00 59.78 309 LYS A C 1
ATOM 2606 O O . LYS A 1 309 ? 38.056 -18.413 -21.374 1.00 59.78 309 LYS A O 1
ATOM 2611 N N . ASP A 1 310 ? 39.857 -18.868 -22.628 1.00 64.69 310 ASP A N 1
ATOM 2612 C CA . ASP A 1 310 ? 40.835 -18.298 -21.708 1.00 64.69 310 ASP A CA 1
ATOM 2613 C C . ASP A 1 310 ? 40.674 -16.770 -21.607 1.00 64.69 310 ASP A C 1
ATOM 2615 O O . ASP A 1 310 ? 40.738 -16.228 -20.506 1.00 64.69 310 ASP A O 1
ATOM 2619 N N . GLU A 1 311 ? 40.346 -16.083 -22.709 1.00 65.38 311 GLU A N 1
ATOM 2620 C CA . GLU A 1 311 ? 39.996 -14.653 -22.718 1.00 65.38 311 GLU A CA 1
ATOM 2621 C C . GLU A 1 311 ? 38.698 -14.367 -21.940 1.00 65.38 311 GLU A C 1
ATOM 2623 O O . GLU A 1 311 ? 38.631 -13.418 -21.159 1.00 65.38 311 GLU A O 1
ATOM 2628 N N . LEU A 1 312 ? 37.675 -15.217 -22.079 1.00 57.28 312 LEU A N 1
ATOM 2629 C CA . LEU A 1 312 ? 36.426 -15.098 -21.320 1.00 57.28 312 LEU A CA 1
ATOM 2630 C C . LEU A 1 312 ? 36.617 -15.407 -19.832 1.00 57.28 312 LEU A C 1
ATOM 2632 O O . LEU A 1 312 ? 36.067 -14.701 -18.992 1.00 57.28 312 LEU A O 1
ATOM 2636 N N . VAL A 1 313 ? 37.396 -16.434 -19.491 1.00 68.19 313 VAL A N 1
ATOM 2637 C CA . VAL A 1 313 ? 37.731 -16.776 -18.101 1.00 68.19 313 VAL A CA 1
ATOM 2638 C C . VAL A 1 313 ? 38.547 -15.654 -17.460 1.00 68.19 313 VAL A C 1
ATOM 2640 O O . VAL A 1 313 ? 38.266 -15.283 -16.321 1.00 68.19 313 VAL A O 1
ATOM 2643 N N . ALA A 1 314 ? 39.496 -15.065 -18.192 1.00 64.94 314 ALA A N 1
ATOM 2644 C CA . ALA A 1 314 ? 40.231 -13.888 -17.740 1.00 64.94 314 ALA A CA 1
ATOM 2645 C C . ALA A 1 314 ? 39.294 -12.690 -17.520 1.00 64.94 314 ALA A C 1
ATOM 2647 O O . ALA A 1 314 ? 39.344 -12.069 -16.461 1.00 64.94 314 ALA A O 1
ATOM 2648 N N . GLY A 1 315 ? 38.373 -12.424 -18.453 1.00 55.88 315 GLY A N 1
ATOM 2649 C CA . GLY A 1 315 ? 37.376 -11.360 -18.312 1.00 55.88 315 GLY A CA 1
ATOM 2650 C C . GLY A 1 315 ? 36.422 -11.565 -17.129 1.00 55.88 315 GLY A C 1
ATOM 2651 O O . GLY A 1 315 ? 36.096 -10.610 -16.428 1.00 55.88 315 GLY A O 1
ATOM 2652 N N . ILE A 1 316 ? 36.005 -12.806 -16.854 1.00 63.16 316 ILE A N 1
ATOM 2653 C CA . ILE A 1 316 ? 35.192 -13.143 -15.673 1.00 63.16 316 ILE A CA 1
ATOM 2654 C C . ILE A 1 316 ? 35.988 -12.901 -14.388 1.00 63.16 316 ILE A C 1
ATOM 2656 O O . ILE A 1 316 ? 35.466 -12.290 -13.459 1.00 63.16 316 ILE A O 1
ATOM 2660 N N . ALA A 1 317 ? 37.255 -13.317 -14.341 1.00 59.78 317 ALA A N 1
ATOM 2661 C CA . ALA A 1 317 ? 38.113 -13.095 -13.181 1.00 59.78 317 ALA A CA 1
ATOM 2662 C C . ALA A 1 317 ? 38.367 -11.598 -12.923 1.00 59.78 317 ALA A C 1
ATOM 2664 O O . ALA A 1 317 ? 38.329 -11.155 -11.776 1.00 59.78 317 ALA A O 1
ATOM 2665 N N . GLU A 1 318 ? 38.579 -10.800 -13.973 1.00 67.00 318 GLU A N 1
ATOM 2666 C CA . GLU A 1 318 ? 38.704 -9.343 -13.859 1.00 67.00 318 GLU A CA 1
ATOM 2667 C C . GLU A 1 318 ? 37.418 -8.700 -13.327 1.00 67.00 318 GLU A C 1
ATOM 2669 O O . GLU A 1 318 ? 37.473 -7.857 -12.428 1.00 67.00 318 GLU A O 1
ATOM 2674 N N . LEU A 1 319 ? 36.255 -9.126 -13.829 1.00 62.03 319 LEU A N 1
ATOM 2675 C CA . LEU A 1 319 ? 34.963 -8.643 -13.345 1.00 62.03 319 LEU A CA 1
ATOM 2676 C C . LEU A 1 319 ? 34.717 -9.023 -11.882 1.00 62.03 319 LEU A C 1
ATOM 2678 O O . LEU A 1 319 ? 34.259 -8.171 -11.123 1.00 62.03 319 LEU A O 1
ATOM 2682 N N . ASP A 1 320 ? 35.069 -10.237 -11.457 1.00 59.78 320 ASP A N 1
ATOM 2683 C CA . ASP A 1 320 ? 34.970 -10.663 -10.055 1.00 59.78 320 ASP A CA 1
ATOM 2684 C C . ASP A 1 320 ? 35.879 -9.833 -9.136 1.00 59.78 320 ASP A C 1
ATOM 2686 O O . ASP A 1 320 ? 35.477 -9.462 -8.030 1.00 59.78 320 ASP A O 1
ATOM 2690 N N . ILE A 1 321 ? 37.086 -9.476 -9.589 1.00 74.69 321 ILE A N 1
ATOM 2691 C CA . ILE A 1 321 ? 37.986 -8.583 -8.842 1.00 74.69 321 ILE A CA 1
ATOM 2692 C C . ILE A 1 321 ? 37.352 -7.196 -8.690 1.00 74.69 321 ILE A C 1
ATOM 2694 O O . ILE A 1 321 ? 37.291 -6.667 -7.577 1.00 74.69 321 ILE A O 1
ATOM 2698 N N . VAL A 1 322 ? 36.846 -6.611 -9.779 1.00 72.50 322 VAL A N 1
ATOM 2699 C CA . VAL A 1 322 ? 36.198 -5.287 -9.754 1.00 72.50 322 VAL A CA 1
ATOM 2700 C C . VAL A 1 322 ? 34.937 -5.304 -8.888 1.00 72.50 322 VAL A C 1
ATOM 2702 O O . VAL A 1 322 ? 34.684 -4.360 -8.132 1.00 72.50 322 VAL A O 1
ATOM 2705 N N . LEU A 1 323 ? 34.155 -6.380 -8.948 1.00 65.56 323 LEU A N 1
ATOM 2706 C CA . LEU A 1 323 ? 32.935 -6.553 -8.167 1.00 65.56 323 LEU A CA 1
ATOM 2707 C C . LEU A 1 323 ? 33.251 -6.672 -6.672 1.00 65.56 323 LEU A C 1
ATOM 2709 O O . LEU A 1 323 ? 32.624 -5.986 -5.864 1.00 65.56 323 LEU A O 1
ATOM 2713 N N . ASN A 1 324 ? 34.272 -7.445 -6.300 1.00 69.19 324 ASN A N 1
ATOM 2714 C CA . ASN A 1 324 ? 34.734 -7.538 -4.915 1.00 69.19 324 ASN A CA 1
ATOM 2715 C C . ASN A 1 324 ? 35.252 -6.195 -4.386 1.00 69.19 324 ASN A C 1
ATOM 2717 O O . ASN A 1 324 ? 34.822 -5.758 -3.320 1.00 69.19 324 ASN A O 1
ATOM 2721 N N . GLN A 1 325 ? 36.071 -5.478 -5.160 1.00 72.38 325 GLN A N 1
ATOM 2722 C CA . GLN A 1 325 ? 36.530 -4.131 -4.793 1.00 72.38 325 GLN A CA 1
ATOM 2723 C C . GLN A 1 325 ? 35.362 -3.152 -4.615 1.00 72.38 325 GLN A C 1
ATOM 2725 O O . GLN A 1 325 ? 35.383 -2.285 -3.739 1.00 72.38 325 GLN A O 1
ATOM 2730 N N . THR A 1 326 ? 34.324 -3.273 -5.444 1.00 69.19 326 THR A N 1
ATOM 2731 C CA . THR A 1 326 ? 33.127 -2.431 -5.349 1.00 69.19 326 THR A CA 1
ATOM 2732 C C . THR A 1 326 ? 32.304 -2.777 -4.108 1.00 69.19 326 THR A C 1
ATOM 2734 O O . THR A 1 326 ? 31.872 -1.875 -3.393 1.00 69.19 326 THR A O 1
ATOM 2737 N N . ASN A 1 327 ? 32.153 -4.062 -3.789 1.00 62.78 327 ASN A N 1
ATOM 2738 C CA . ASN A 1 327 ? 31.479 -4.515 -2.572 1.00 62.78 327 ASN A CA 1
ATOM 2739 C C . ASN A 1 327 ? 32.220 -4.085 -1.299 1.00 62.78 327 ASN A C 1
ATOM 2741 O O . ASN A 1 327 ? 31.580 -3.661 -0.338 1.00 62.78 327 ASN A O 1
ATOM 2745 N N . GLU A 1 328 ? 33.553 -4.108 -1.292 1.00 72.25 328 GLU A N 1
ATOM 2746 C CA . GLU A 1 328 ? 34.360 -3.571 -0.189 1.00 72.25 328 GLU A CA 1
ATOM 2747 C C . GLU A 1 328 ? 34.174 -2.054 -0.030 1.00 72.25 328 GLU A C 1
ATOM 2749 O O . GLU A 1 328 ? 33.999 -1.550 1.086 1.00 72.25 328 GLU A O 1
ATOM 2754 N N . LYS A 1 329 ? 34.114 -1.307 -1.141 1.00 75.31 329 LYS A N 1
ATOM 2755 C CA . LYS A 1 329 ? 33.779 0.128 -1.127 1.00 75.31 329 LYS A CA 1
ATOM 2756 C C . LYS A 1 329 ? 32.365 0.387 -0.596 1.00 75.31 329 LYS A C 1
ATOM 2758 O O . LYS A 1 329 ? 32.166 1.301 0.197 1.00 75.31 329 LYS A O 1
ATOM 2763 N N . ILE A 1 330 ? 31.381 -0.432 -0.960 1.00 69.62 330 ILE A N 1
ATOM 2764 C CA . ILE A 1 330 ? 30.018 -0.327 -0.418 1.00 69.62 330 ILE A CA 1
ATOM 2765 C C . ILE A 1 330 ? 30.009 -0.638 1.086 1.00 69.62 330 ILE A C 1
ATOM 2767 O O . ILE A 1 330 ? 29.403 0.096 1.863 1.00 69.62 330 ILE A O 1
ATOM 2771 N N . ALA A 1 331 ? 30.718 -1.679 1.527 1.00 69.12 331 ALA A N 1
ATOM 2772 C CA . ALA A 1 331 ? 30.802 -2.051 2.938 1.00 69.12 331 ALA A CA 1
ATOM 2773 C C . ALA A 1 331 ? 31.460 -0.955 3.794 1.00 69.12 331 ALA A C 1
ATOM 2775 O O . ALA A 1 331 ? 31.001 -0.666 4.900 1.00 69.12 331 ALA A O 1
ATOM 2776 N N . THR A 1 332 ? 32.512 -0.312 3.283 1.00 72.56 332 THR A N 1
ATOM 2777 C CA . THR A 1 332 ? 33.159 0.825 3.959 1.00 72.56 332 THR A CA 1
ATOM 2778 C C . THR A 1 332 ? 32.247 2.051 4.022 1.00 72.56 332 THR A C 1
ATOM 2780 O O . THR A 1 332 ? 32.132 2.656 5.088 1.00 72.56 332 THR A O 1
ATOM 2783 N N . LEU A 1 333 ? 31.531 2.376 2.941 1.00 71.31 333 LEU A N 1
ATOM 2784 C CA . LEU A 1 333 ? 30.544 3.461 2.926 1.00 71.31 333 LEU A CA 1
ATOM 2785 C C . LEU A 1 333 ? 29.370 3.201 3.881 1.00 71.31 333 LEU A C 1
ATOM 2787 O O . LEU A 1 333 ? 28.941 4.115 4.584 1.00 71.31 333 LEU A O 1
ATOM 2791 N N . ASN A 1 334 ? 28.888 1.961 3.973 1.00 68.31 334 ASN A N 1
ATOM 2792 C CA . ASN A 1 334 ? 27.831 1.588 4.914 1.00 68.31 334 ASN A CA 1
ATOM 2793 C C . ASN A 1 334 ? 28.294 1.731 6.371 1.00 68.31 334 ASN A C 1
ATOM 2795 O O . ASN A 1 334 ? 27.577 2.319 7.179 1.00 68.31 334 ASN A O 1
ATOM 2799 N N . LYS A 1 335 ? 29.523 1.300 6.692 1.00 73.62 335 LYS A N 1
ATOM 2800 C CA . LYS A 1 335 ? 30.129 1.528 8.017 1.00 73.62 335 LYS A CA 1
ATOM 2801 C C . LYS A 1 335 ? 30.285 3.019 8.329 1.00 73.62 335 LYS A C 1
ATOM 2803 O O . LYS A 1 335 ? 30.015 3.444 9.447 1.00 73.62 335 LYS A O 1
ATOM 2808 N N . MET A 1 336 ? 30.675 3.843 7.352 1.00 73.50 336 MET A N 1
ATOM 2809 C CA . MET A 1 336 ? 30.712 5.301 7.531 1.00 73.50 336 MET A CA 1
ATOM 2810 C C . MET A 1 336 ? 29.331 5.885 7.821 1.00 73.50 336 MET A C 1
ATOM 2812 O O . MET A 1 336 ? 29.203 6.742 8.694 1.00 73.50 336 MET A O 1
ATOM 2816 N N . ALA A 1 337 ? 28.307 5.446 7.089 1.00 67.38 337 ALA A N 1
ATOM 2817 C CA . ALA A 1 337 ? 26.941 5.908 7.285 1.00 67.38 337 ALA A CA 1
ATOM 2818 C C . ALA A 1 337 ? 26.435 5.563 8.693 1.00 67.38 337 ALA A C 1
ATOM 2820 O O . ALA A 1 337 ? 25.892 6.432 9.372 1.00 67.38 337 ALA A O 1
ATOM 2821 N N . GLU A 1 338 ? 26.690 4.341 9.162 1.00 71.00 338 GLU A N 1
ATOM 2822 C CA . GLU A 1 338 ? 26.354 3.884 10.514 1.00 71.00 338 GLU A CA 1
ATOM 2823 C C . GLU A 1 338 ? 27.042 4.734 11.595 1.00 71.00 338 GLU A C 1
ATOM 2825 O O . GLU A 1 338 ? 26.385 5.269 12.490 1.00 71.00 338 GLU A O 1
ATOM 2830 N N . VAL A 1 339 ? 28.349 4.974 11.457 1.00 75.38 339 VAL A N 1
ATOM 2831 C CA . VAL A 1 339 ? 29.110 5.841 12.369 1.00 75.38 339 VAL A CA 1
ATOM 2832 C C . VAL A 1 339 ? 28.568 7.278 12.366 1.00 75.38 339 VAL A C 1
ATOM 2834 O O . VAL A 1 339 ? 28.423 7.890 13.426 1.00 75.38 339 VAL A O 1
ATOM 2837 N N . LEU A 1 340 ? 28.216 7.831 11.200 1.00 73.62 340 LEU A N 1
ATOM 2838 C CA . LEU A 1 340 ? 27.641 9.178 11.082 1.00 73.62 340 LEU A CA 1
ATOM 2839 C C . LEU A 1 340 ? 26.244 9.289 11.706 1.00 73.62 340 LEU A C 1
ATOM 2841 O O . LEU A 1 340 ? 25.919 10.330 12.283 1.00 73.62 340 LEU A O 1
ATOM 2845 N N . ILE A 1 341 ? 25.426 8.240 11.606 1.00 73.06 341 ILE A N 1
ATOM 2846 C CA . ILE A 1 341 ? 24.117 8.156 12.264 1.00 73.06 341 ILE A CA 1
ATOM 2847 C C . ILE A 1 341 ? 24.307 8.108 13.785 1.00 73.06 341 ILE A C 1
ATOM 2849 O O . ILE A 1 341 ? 23.707 8.907 14.505 1.00 73.06 341 ILE A O 1
ATOM 2853 N N . ASN A 1 342 ? 25.219 7.264 14.273 1.00 72.31 342 ASN A N 1
ATOM 2854 C CA . ASN A 1 342 ? 25.487 7.109 15.704 1.00 72.31 342 ASN A CA 1
ATOM 2855 C C . ASN A 1 342 ? 26.103 8.375 16.331 1.00 72.31 342 ASN A C 1
ATOM 2857 O O . ASN A 1 342 ? 25.790 8.715 17.475 1.00 72.31 342 ASN A O 1
ATOM 2861 N N . LEU A 1 343 ? 26.894 9.148 15.575 1.00 73.75 343 LEU A N 1
ATOM 2862 C CA . LEU A 1 343 ? 27.397 10.468 15.990 1.00 73.75 343 LEU A CA 1
ATOM 2863 C C . LEU A 1 343 ? 26.290 11.522 16.167 1.00 73.75 343 LEU A C 1
ATOM 2865 O O . LEU A 1 343 ? 26.475 12.460 16.947 1.00 73.75 343 LEU A O 1
ATOM 2869 N N . LYS A 1 344 ? 25.163 11.384 15.456 1.00 74.56 344 LYS A N 1
ATOM 2870 C CA . LYS A 1 344 ? 23.998 12.283 15.537 1.00 74.56 344 LYS A CA 1
ATOM 2871 C C . LYS A 1 344 ? 22.937 11.823 16.544 1.00 74.56 344 LYS A C 1
ATOM 2873 O O . LYS A 1 344 ? 21.943 12.522 16.709 1.00 74.56 344 LYS A O 1
ATOM 2878 N N . SER A 1 345 ? 23.133 10.680 17.201 1.00 72.88 345 SER A N 1
ATOM 2879 C CA . SER A 1 345 ? 22.192 10.148 18.191 1.00 72.88 345 SER A CA 1
ATOM 2880 C C . SER A 1 345 ? 22.205 10.945 19.505 1.00 72.88 345 SER A C 1
ATOM 2882 O O . SER A 1 345 ? 23.245 11.446 19.945 1.00 72.88 345 SER A O 1
ATOM 2884 N N . ASP A 1 346 ? 21.049 11.042 20.168 1.00 68.44 346 ASP A N 1
ATOM 2885 C CA . ASP A 1 346 ? 20.919 11.739 21.457 1.00 68.44 346 ASP A CA 1
ATOM 2886 C C . ASP A 1 346 ? 21.544 10.955 22.626 1.00 68.44 346 ASP A C 1
ATOM 2888 O O . ASP A 1 346 ? 21.890 11.544 23.655 1.00 68.44 346 ASP A O 1
ATOM 2892 N N . ASP A 1 347 ? 21.799 9.654 22.454 1.00 75.44 347 ASP A N 1
ATOM 2893 C CA . ASP A 1 347 ? 22.434 8.799 23.458 1.00 75.44 347 ASP A CA 1
ATOM 2894 C C . ASP A 1 347 ? 23.942 9.121 23.620 1.00 75.44 347 ASP A C 1
ATOM 2896 O O . ASP A 1 347 ? 24.723 9.025 22.664 1.00 75.44 347 ASP A O 1
ATOM 2900 N N . PRO A 1 348 ? 24.404 9.509 24.827 1.00 71.69 348 PRO A N 1
ATOM 2901 C CA . PRO A 1 348 ? 25.814 9.805 25.091 1.00 71.69 348 PRO A CA 1
ATOM 2902 C C . PRO A 1 348 ? 26.754 8.611 24.868 1.00 71.69 348 PRO A C 1
ATOM 2904 O O . PRO A 1 348 ? 27.926 8.811 24.530 1.00 71.69 348 PRO A O 1
ATOM 2907 N N . SER A 1 349 ? 26.262 7.384 25.062 1.00 70.38 349 SER A N 1
ATOM 2908 C CA . SER A 1 349 ? 27.057 6.154 24.955 1.00 70.38 349 SER A CA 1
ATOM 2909 C C . SER A 1 349 ? 27.347 5.820 23.491 1.00 70.38 349 SER A C 1
ATOM 2911 O O . SER A 1 349 ? 28.508 5.642 23.113 1.00 70.38 349 SER A O 1
ATOM 2913 N N . SER A 1 350 ? 26.311 5.875 22.652 1.00 67.19 350 SER A N 1
ATOM 2914 C CA . SER A 1 350 ? 26.381 5.727 21.194 1.00 67.19 350 SER A CA 1
ATOM 2915 C C . SER A 1 350 ? 27.285 6.781 20.543 1.00 67.19 350 SER A C 1
ATOM 2917 O O . SER A 1 350 ? 28.123 6.449 19.705 1.00 67.19 350 SER A O 1
ATOM 2919 N N . ARG A 1 351 ? 27.239 8.043 21.003 1.00 70.00 351 ARG A N 1
ATOM 2920 C CA . ARG A 1 351 ? 28.157 9.100 20.531 1.00 70.00 351 ARG A CA 1
ATOM 2921 C C . ARG A 1 351 ? 29.622 8.838 20.881 1.00 70.00 351 ARG A C 1
ATOM 2923 O O . ARG A 1 351 ? 30.511 9.194 20.107 1.00 70.00 351 ARG A O 1
ATOM 2930 N N . LYS A 1 352 ? 29.900 8.256 22.051 1.00 71.56 352 LYS A N 1
ATOM 2931 C CA . LYS A 1 352 ? 31.271 7.944 22.484 1.00 71.56 352 LYS A CA 1
ATOM 2932 C C . LYS A 1 352 ? 31.857 6.779 21.683 1.00 71.56 352 LYS A C 1
ATOM 2934 O O . LYS A 1 352 ? 33.010 6.870 21.266 1.00 71.56 352 LYS A O 1
ATOM 2939 N N . LEU A 1 353 ? 31.055 5.743 21.430 1.00 70.75 353 LEU A N 1
ATOM 2940 C CA . LEU A 1 353 ? 31.423 4.605 20.586 1.00 70.75 353 LEU A CA 1
ATOM 2941 C C . LEU A 1 353 ? 31.663 5.045 19.133 1.00 70.75 353 LEU A C 1
ATOM 2943 O O . LEU A 1 353 ? 32.720 4.770 18.574 1.00 70.75 353 LEU A O 1
ATOM 2947 N N . ALA A 1 354 ? 30.764 5.857 18.575 1.00 69.50 354 ALA A N 1
ATOM 2948 C CA . ALA A 1 354 ? 30.886 6.349 17.206 1.00 69.50 354 ALA A CA 1
ATOM 2949 C C . ALA A 1 354 ? 32.120 7.245 16.990 1.00 69.50 354 ALA A C 1
ATOM 2951 O O . ALA A 1 354 ? 32.744 7.198 15.936 1.00 69.50 354 ALA A O 1
ATOM 2952 N N . ARG A 1 355 ? 32.542 8.032 17.993 1.00 73.62 355 ARG A N 1
ATOM 2953 C CA . ARG A 1 355 ? 33.806 8.798 17.926 1.00 73.62 355 ARG A CA 1
ATOM 2954 C C . ARG A 1 355 ? 35.039 7.895 17.880 1.00 73.62 355 ARG A C 1
ATOM 2956 O O . ARG A 1 355 ? 36.006 8.231 17.199 1.00 73.62 355 ARG A O 1
ATOM 2963 N N . TYR A 1 356 ? 35.008 6.777 18.604 1.00 74.88 356 TYR A N 1
ATOM 2964 C CA . TYR A 1 356 ? 36.078 5.783 18.584 1.00 74.88 356 TYR A CA 1
ATOM 2965 C C . TYR A 1 356 ? 36.139 5.075 17.225 1.00 74.88 356 TYR A C 1
ATOM 2967 O O . TYR A 1 356 ? 37.193 5.085 16.588 1.00 74.88 356 TYR A O 1
ATOM 2975 N N . GLU A 1 357 ? 35.006 4.573 16.731 1.00 72.12 357 GLU A N 1
ATOM 2976 C CA . GLU A 1 357 ? 34.901 3.899 15.429 1.00 72.12 357 GLU A CA 1
ATOM 2977 C C . GLU A 1 357 ? 35.257 4.826 14.262 1.00 72.12 357 GLU A C 1
ATOM 2979 O O . GLU A 1 357 ? 35.988 4.422 13.361 1.00 72.12 357 GLU A O 1
ATOM 2984 N N . PHE A 1 358 ? 34.853 6.101 14.317 1.00 74.50 358 PHE A N 1
ATOM 2985 C CA . PHE A 1 358 ? 35.259 7.120 13.346 1.00 74.50 358 PHE A CA 1
ATOM 2986 C C . PHE A 1 358 ? 36.779 7.329 13.319 1.00 74.50 358 PHE A C 1
ATOM 2988 O O . PHE A 1 358 ? 37.366 7.451 12.246 1.00 74.50 358 PHE A O 1
ATOM 2995 N N . SER A 1 359 ? 37.440 7.343 14.486 1.00 72.75 359 SER A N 1
ATOM 2996 C CA . SER A 1 359 ? 38.901 7.486 14.562 1.00 72.75 359 SER A CA 1
ATOM 2997 C C . SER A 1 359 ? 39.628 6.285 13.955 1.00 72.75 359 SER A C 1
ATOM 2999 O O . SER A 1 359 ? 40.611 6.466 13.239 1.00 72.75 359 SER A O 1
ATOM 3001 N N . VAL A 1 360 ? 39.099 5.076 14.171 1.00 70.50 360 VAL A N 1
ATOM 3002 C CA . VAL A 1 360 ? 39.639 3.831 13.614 1.00 70.50 360 VAL A CA 1
ATOM 3003 C C . VAL A 1 360 ? 39.453 3.808 12.095 1.00 70.50 360 VAL A C 1
ATOM 3005 O O . VAL A 1 360 ? 40.389 3.473 11.371 1.00 70.50 360 VAL A O 1
ATOM 3008 N N . LEU A 1 361 ? 38.287 4.237 11.598 1.00 68.25 361 LEU A N 1
ATOM 3009 C CA . LEU A 1 361 ? 38.001 4.310 10.164 1.00 68.25 361 LEU A CA 1
ATOM 3010 C C . LEU A 1 361 ? 38.894 5.333 9.445 1.00 68.25 361 LEU A C 1
ATOM 3012 O O . LEU A 1 361 ? 39.469 5.025 8.405 1.00 68.25 361 LEU A O 1
ATOM 3016 N N . CYS A 1 362 ? 39.058 6.531 10.016 1.00 65.44 362 CYS A N 1
ATOM 3017 C CA . CYS A 1 362 ? 39.947 7.566 9.479 1.00 65.44 362 CYS A CA 1
ATOM 3018 C C . CYS A 1 362 ? 41.413 7.121 9.458 1.00 65.44 362 CYS A C 1
ATOM 3020 O O . CYS A 1 362 ? 42.142 7.459 8.528 1.00 65.44 362 CYS A O 1
ATOM 3022 N N . PHE A 1 363 ? 41.846 6.347 10.457 1.00 66.00 363 PHE A N 1
ATOM 3023 C CA . PHE A 1 363 ? 43.186 5.772 10.470 1.00 66.00 363 PHE A CA 1
ATOM 3024 C C . PHE A 1 363 ? 43.346 4.730 9.357 1.00 66.00 363 PHE A C 1
ATOM 3026 O O . PHE A 1 363 ? 44.321 4.770 8.618 1.00 66.00 363 PHE A O 1
ATOM 3033 N N . TYR A 1 364 ? 42.361 3.852 9.166 1.00 58.66 364 TYR A N 1
ATOM 3034 C CA . TYR A 1 364 ? 42.394 2.850 8.099 1.00 58.66 364 TYR A CA 1
ATOM 3035 C C . TYR A 1 364 ? 42.462 3.493 6.701 1.00 58.66 364 TYR A C 1
ATOM 3037 O O . TYR A 1 364 ? 43.247 3.060 5.868 1.00 58.66 364 TYR A O 1
ATOM 3045 N N . ILE A 1 365 ? 41.725 4.581 6.461 1.00 58.72 365 ILE A N 1
ATOM 3046 C CA . ILE A 1 365 ? 41.664 5.273 5.156 1.00 58.72 365 ILE A CA 1
ATOM 3047 C C . ILE A 1 365 ? 42.913 6.108 4.851 1.00 58.72 365 ILE A C 1
ATOM 3049 O O . ILE A 1 365 ? 43.255 6.284 3.690 1.00 58.72 365 ILE A O 1
ATOM 3053 N N . MET A 1 366 ? 43.604 6.639 5.864 1.00 53.59 366 MET A N 1
ATOM 3054 C CA . MET A 1 366 ? 44.860 7.371 5.637 1.00 53.59 366 MET A CA 1
ATOM 3055 C C . MET A 1 366 ? 46.053 6.458 5.326 1.00 53.59 366 MET A C 1
ATOM 3057 O O . MET A 1 366 ? 47.064 6.951 4.829 1.00 53.59 366 MET A O 1
ATOM 3061 N N . PHE A 1 367 ? 45.966 5.168 5.662 1.00 50.44 367 PHE A N 1
ATOM 3062 C CA . PHE A 1 367 ? 47.076 4.213 5.567 1.00 50.44 367 PHE A CA 1
ATOM 3063 C C . PHE A 1 367 ? 46.802 3.016 4.633 1.00 50.44 367 PHE A C 1
ATOM 3065 O O . PHE A 1 367 ? 47.651 2.128 4.549 1.00 50.44 367 PHE A O 1
ATOM 3072 N N . SER A 1 368 ? 45.660 3.005 3.933 1.00 50.50 368 SER A N 1
ATOM 3073 C CA . SER A 1 368 ? 45.328 2.086 2.827 1.00 50.50 368 SER A CA 1
ATOM 3074 C C . SER A 1 368 ? 45.415 2.834 1.506 1.00 50.50 368 SER A C 1
ATOM 3076 O O . SER A 1 368 ? 45.884 2.229 0.518 1.00 50.50 368 SER A O 1
#

Secondary structure (DSSP, 8-state):
-TT-SSHHHHHHHHHHTTEEEE-SSSS-EEEETTTT--SPEEHHHH-SS----HHHHHHHHHHHHHHHHHHHHHTT-SSHHHHHHHHHHTTEEEEEETTEEEEEEEETTEEEEEEHHHH-SS----HHHHHHHHHT---------S-HHHHHHHHHHHHHTTSPPHHHHHHHHHHHHHHHHTS-EEEEEEPGGGEEEEETTEEEEEEE-STT-EEEEEEEGGGEEEEEETTEEEEEEEEESSSEEEEE-SS-GGG-EEEEHHHHHHHHHHHH-SPPEEPPPHHHHHHHHHHHHHHHHH-TT-HHHHHHHHHHHHHHHHHHHHHHHHHHHHHHHHHHHHHHHHHT-S-HHHHHHHHHHHHHHHHHHHH-

Radius of gyration: 29.93 Å; chains: 1; bounding box: 80×48×79 Å